Protein AF-A0A5F1YKW2-F1 (afdb_monomer_lite)

InterPro domains:
  IPR001611 Leucine-rich repeat [PS51450] (252-273)
  IPR003591 Leucine-rich repeat, typical subtype [SM00369] (62-84)
  IPR003591 Leucine-rich repeat, typical subtype [SM00369] (85-109)
  IPR003591 Leucine-rich repeat, typical subtype [SM00369] (181-204)
  IPR003591 Leucine-rich repeat, typical subtype [SM00369] (227-249)
  IPR003591 Leucine-rich repeat, typical subtype [SM00369] (250-272)
  IPR032675 Leucine-rich repeat domain superfamily [G3DSA:3.80.10.10] (23-151)
  IPR032675 Leucine-rich repeat domain superfamily [G3DSA:3.80.10.10] (158-268)
  IPR050216 Leucine-rich repeat domain-containing protein [PTHR48051] (128-270)
  IPR055414 Disease resistance R13L4/SHOC-2-like, LRR domain [PF23598] (45-143)
  IPR055414 Disease resistance R13L4/SHOC-2-like, LRR domain [PF23598] (168-261)

Organism: NCBI:txid2484974

Foldseek 3Di:
DDDDPPDDPPPVVVVVVVVVLVVLCPDEAQDPVVCLVPLCSAQHYEPAPVQDAADDLSNLSNQNHAEYAHEQYQYQEYDLSVLSNQNHAYDAAHNNANHAAYDLSCLSNQNHAYYHHEHQHQQRRLVSLLSNQQHAYYEYEYQHDEQVSQLSNLVSQQAHYQEYAYAADPYQAHDLSVLRNQNHAEYHYHHAHYAEHDLSPLSNQNHAYYHYANHQHAEYDLSVLSNQNHAEYHHAHHAHQAYRQSVLSNPNHNYHHHHNYNHPDHPYDRDDD

Structure (mmCIF, N/CA/C/O backbone):
data_AF-A0A5F1YKW2-F1
#
_entry.id   AF-A0A5F1YKW2-F1
#
loop_
_atom_site.group_PDB
_atom_site.id
_atom_site.type_symbol
_atom_site.label_atom_id
_atom_site.label_alt_id
_atom_site.label_comp_id
_atom_site.label_asym_id
_atom_site.label_entity_id
_atom_site.label_seq_id
_atom_site.pdbx_PDB_ins_code
_atom_site.Cartn_x
_atom_site.Cartn_y
_atom_site.Cartn_z
_atom_site.occupancy
_atom_site.B_iso_or_equiv
_atom_site.auth_seq_id
_atom_site.auth_comp_id
_atom_site.auth_asym_id
_atom_site.auth_atom_id
_atom_site.pdbx_PDB_model_num
ATOM 1 N N . MET A 1 1 ? -42.017 -35.215 48.878 1.00 35.41 1 MET A N 1
ATOM 2 C CA . MET A 1 1 ? -41.113 -35.297 47.708 1.00 35.41 1 MET A CA 1
ATOM 3 C C . MET A 1 1 ? -41.065 -33.939 47.025 1.00 35.41 1 MET A C 1
ATOM 5 O O . MET A 1 1 ? -42.065 -33.522 46.462 1.00 35.41 1 MET A O 1
ATOM 9 N N . LYS A 1 2 ? -39.943 -33.219 47.144 1.00 35.34 2 LYS A N 1
ATOM 10 C CA . LYS A 1 2 ? -39.666 -31.998 46.374 1.00 35.34 2 LYS A CA 1
ATOM 11 C C . LYS A 1 2 ? -39.145 -32.424 45.002 1.00 35.34 2 LYS A C 1
ATOM 13 O O . LYS A 1 2 ? -38.127 -33.104 44.948 1.00 35.34 2 LYS A O 1
ATOM 18 N N . VAL A 1 3 ? -39.806 -32.015 43.923 1.00 31.11 3 VAL A N 1
ATOM 19 C CA . VAL A 1 3 ? -39.231 -32.064 42.574 1.00 31.11 3 VAL A CA 1
ATOM 20 C C . VAL A 1 3 ? -39.048 -30.622 42.127 1.00 31.11 3 VAL A C 1
ATOM 22 O O . VAL A 1 3 ? -40.012 -29.892 41.916 1.00 31.11 3 VAL A O 1
ATOM 25 N N . ALA A 1 4 ? -37.789 -30.196 42.077 1.00 31.61 4 ALA A N 1
ATOM 26 C CA . ALA A 1 4 ? -37.386 -28.908 41.545 1.00 31.61 4 ALA A CA 1
ATOM 27 C C . ALA A 1 4 ? -37.496 -28.944 40.014 1.00 31.61 4 ALA A C 1
ATOM 29 O O . ALA A 1 4 ? -36.817 -29.732 39.360 1.00 31.61 4 ALA A O 1
ATOM 30 N N . CYS A 1 5 ? -38.336 -28.083 39.441 1.00 30.41 5 CYS A N 1
ATOM 31 C CA . CYS A 1 5 ? -38.312 -27.780 38.014 1.00 30.41 5 CYS A CA 1
ATOM 32 C C . CYS A 1 5 ? -37.246 -26.705 37.757 1.00 30.41 5 CYS A C 1
ATOM 34 O O . CYS A 1 5 ? -37.518 -25.511 37.842 1.00 30.41 5 CYS A O 1
ATOM 36 N N . SER A 1 6 ? -36.015 -27.124 37.459 1.00 37.88 6 SER A N 1
ATOM 37 C CA . SER A 1 6 ? -34.964 -26.261 36.909 1.00 37.88 6 SER A CA 1
ATOM 38 C C . SER A 1 6 ? -35.014 -26.309 35.377 1.00 37.88 6 SER A C 1
ATOM 40 O O . SER A 1 6 ? -34.245 -27.000 34.710 1.00 37.88 6 SER A O 1
ATOM 42 N N . PHE A 1 7 ? -35.964 -25.583 34.786 1.00 37.12 7 PHE A N 1
ATOM 43 C CA . PHE A 1 7 ? -36.095 -25.508 33.331 1.00 37.12 7 PHE A CA 1
ATOM 44 C C . PHE A 1 7 ? -35.124 -24.468 32.744 1.00 37.12 7 PHE A C 1
ATOM 46 O O . PHE A 1 7 ? -35.242 -23.276 32.993 1.00 37.12 7 PHE A O 1
ATOM 53 N N . ARG A 1 8 ? -34.128 -24.971 32.004 1.00 41.41 8 ARG A N 1
ATOM 54 C CA . ARG A 1 8 ? -33.262 -24.349 30.977 1.00 41.41 8 ARG A CA 1
ATOM 55 C C . ARG A 1 8 ? -33.455 -22.841 30.680 1.00 41.41 8 ARG A C 1
ATOM 57 O O . ARG A 1 8 ? -34.175 -22.489 29.755 1.00 41.41 8 ARG A O 1
ATOM 64 N N . TRP A 1 9 ? -32.659 -21.977 31.319 1.00 37.03 9 TRP A N 1
ATOM 65 C CA . TRP A 1 9 ? -32.435 -20.583 30.866 1.00 37.03 9 TRP A CA 1
ATOM 66 C C . TRP A 1 9 ? -31.070 -20.355 30.191 1.00 37.03 9 TRP A C 1
ATOM 68 O O . TRP A 1 9 ? -30.844 -19.310 29.595 1.00 37.03 9 TRP A O 1
ATOM 78 N N . LYS A 1 10 ? -30.144 -21.326 30.233 1.00 35.97 10 LYS A N 1
ATOM 79 C CA . LYS A 1 10 ? -28.784 -21.132 29.688 1.00 35.97 10 LYS A CA 1
ATOM 80 C C . LYS A 1 10 ? -28.710 -21.124 28.154 1.00 35.97 10 LYS A C 1
ATOM 82 O O . LYS A 1 10 ? -27.860 -20.441 27.604 1.00 35.97 10 LYS A O 1
ATOM 87 N N . TYR A 1 11 ? -29.593 -21.848 27.463 1.00 40.34 11 TYR A N 1
ATOM 88 C CA . TYR A 1 11 ? -29.508 -22.003 26.003 1.00 40.34 11 TYR A CA 1
ATOM 89 C C . TYR A 1 11 ? -30.255 -20.908 25.228 1.00 40.34 11 TYR A C 1
ATOM 91 O O . TYR A 1 11 ? -29.774 -20.463 24.194 1.00 40.34 11 TYR A O 1
ATOM 99 N N . THR A 1 12 ? -31.388 -20.417 25.735 1.00 41.41 12 THR A N 1
ATOM 100 C CA . THR A 1 12 ? -32.139 -19.317 25.106 1.00 41.41 12 THR A CA 1
ATOM 101 C C . THR A 1 12 ? -31.425 -17.979 25.261 1.00 41.41 12 THR A C 1
ATOM 103 O O . THR A 1 12 ? -31.405 -17.206 24.309 1.00 41.41 12 THR A O 1
ATOM 106 N N . LEU A 1 13 ? -30.768 -17.740 26.404 1.00 40.75 13 LEU A N 1
ATOM 107 C CA . LEU A 1 13 ? -29.963 -16.538 26.617 1.00 40.75 13 LEU A CA 1
ATOM 108 C C . LEU A 1 13 ? -28.753 -16.502 25.676 1.00 40.75 13 LEU A C 1
ATOM 110 O O . LEU A 1 13 ? -28.518 -15.468 25.078 1.00 40.75 13 LEU A O 1
ATOM 114 N N . SER A 1 14 ? -28.035 -17.616 25.478 1.00 49.66 14 SER A N 1
ATOM 115 C CA . SER A 1 14 ? -26.899 -17.670 24.540 1.00 49.66 14 SER A CA 1
ATOM 116 C C . SER A 1 14 ? -27.305 -17.512 23.076 1.00 49.66 14 SER A C 1
ATOM 118 O O . SER A 1 14 ? -26.566 -16.887 22.327 1.00 49.66 14 SER A O 1
ATOM 120 N N . ILE A 1 15 ? -28.460 -18.041 22.659 1.00 46.00 15 ILE A N 1
ATOM 121 C CA . ILE A 1 15 ? -28.941 -17.886 21.277 1.00 46.00 15 ILE A CA 1
ATOM 122 C C . ILE A 1 15 ? -29.411 -16.445 21.033 1.00 46.00 15 ILE A C 1
ATOM 124 O O . ILE A 1 15 ? -29.022 -15.847 20.035 1.00 46.00 15 ILE A O 1
ATOM 128 N N . LEU A 1 16 ? -30.175 -15.848 21.959 1.00 42.06 16 LEU A N 1
ATOM 129 C CA . LEU A 1 16 ? -30.527 -14.424 21.889 1.00 42.06 16 LEU A CA 1
ATOM 130 C C . LEU A 1 16 ? -29.284 -13.530 21.951 1.00 42.06 16 LEU A C 1
ATOM 132 O O . LEU A 1 16 ? -29.198 -12.586 21.179 1.00 42.06 16 LEU A O 1
ATOM 136 N N . LEU A 1 17 ? -28.308 -13.845 22.808 1.00 49.09 17 LEU A N 1
ATOM 137 C CA . LEU A 1 17 ? -27.046 -13.111 22.889 1.00 49.09 17 LEU A CA 1
ATOM 138 C C . LEU A 1 17 ? -26.281 -13.199 21.564 1.00 49.09 17 LEU A C 1
ATOM 140 O O . LEU A 1 17 ? -25.797 -12.175 21.112 1.00 49.09 17 LEU A O 1
ATOM 144 N N . PHE A 1 18 ? -26.247 -14.369 20.914 1.00 47.94 18 PHE A N 1
ATOM 145 C CA . PHE A 1 18 ? -25.589 -14.567 19.619 1.00 47.94 18 PHE A CA 1
ATOM 146 C C . PHE A 1 18 ? -26.234 -13.730 18.503 1.00 47.94 18 PHE A C 1
ATOM 148 O O . PHE A 1 18 ? -25.539 -12.966 17.841 1.00 47.94 18 PHE A O 1
ATOM 155 N N . TYR A 1 19 ? -27.563 -13.788 18.339 1.00 34.59 19 TYR A N 1
ATOM 156 C CA . TYR A 1 19 ? -28.268 -12.976 17.332 1.00 34.59 19 TYR A CA 1
ATOM 157 C C . TYR A 1 19 ? -28.190 -11.471 17.617 1.00 34.59 19 TYR A C 1
ATOM 159 O O . TYR A 1 19 ? -28.105 -10.670 16.690 1.00 34.59 19 TYR A O 1
ATOM 167 N N . VAL A 1 20 ? -28.193 -11.073 18.892 1.00 49.38 20 VAL A N 1
ATOM 168 C CA . VAL A 1 20 ? -28.030 -9.671 19.293 1.00 49.38 20 VAL A CA 1
ATOM 169 C C . VAL A 1 20 ? -26.601 -9.194 19.014 1.00 49.38 20 VAL A C 1
ATOM 171 O O . VAL A 1 20 ? -26.436 -8.131 18.422 1.00 49.38 20 VAL A O 1
ATOM 174 N N . THR A 1 21 ? -25.572 -9.988 19.338 1.00 49.25 21 THR A N 1
ATOM 175 C CA . THR A 1 21 ? -24.180 -9.668 18.974 1.00 49.25 21 THR A CA 1
ATOM 176 C C . THR A 1 21 ? -23.982 -9.585 17.461 1.00 49.25 21 THR A C 1
ATOM 178 O O . THR A 1 21 ? -23.229 -8.729 17.007 1.00 49.25 21 THR A O 1
ATOM 181 N N . ASP A 1 22 ? -24.696 -10.396 16.675 1.00 50.75 22 ASP A N 1
ATOM 182 C CA . ASP A 1 22 ? -24.631 -10.370 15.207 1.00 50.75 22 ASP A CA 1
ATOM 183 C C . ASP A 1 22 ? -25.333 -9.143 14.593 1.00 50.75 22 ASP A C 1
ATOM 185 O O . ASP A 1 22 ? -24.881 -8.586 13.596 1.00 50.75 22 ASP A O 1
ATOM 189 N N . LEU A 1 23 ? -26.416 -8.661 15.211 1.00 48.62 23 LEU A N 1
ATOM 190 C CA . LEU A 1 23 ? -27.076 -7.408 14.819 1.00 48.62 23 LEU A CA 1
ATOM 191 C C . LEU A 1 23 ? -26.192 -6.181 15.099 1.00 48.62 23 LEU A C 1
ATOM 193 O O . LEU A 1 23 ? -26.142 -5.261 14.281 1.00 48.62 23 LEU A O 1
ATOM 197 N N . PHE A 1 24 ? -25.464 -6.171 16.221 1.00 50.22 24 PHE A N 1
ATOM 198 C CA . PHE A 1 24 ? -24.519 -5.097 16.553 1.00 50.22 24 PHE A CA 1
ATOM 199 C C . PHE A 1 24 ? -23.215 -5.168 15.745 1.00 50.22 24 PHE A C 1
ATOM 201 O O . PHE A 1 24 ? -22.674 -4.119 15.399 1.00 50.22 24 PHE A O 1
ATOM 208 N N . SER A 1 25 ? -22.750 -6.365 15.357 1.00 55.19 25 SER A N 1
ATOM 209 C CA . SER A 1 25 ? -21.571 -6.529 14.485 1.00 55.19 25 SER A CA 1
ATOM 210 C C . SER A 1 25 ? -21.780 -5.928 13.085 1.00 55.19 25 SER A C 1
ATOM 212 O O . SER A 1 25 ? -20.817 -5.577 12.395 1.00 55.19 25 SER A O 1
ATOM 214 N N . GLN A 1 26 ? -23.040 -5.763 12.664 1.00 66.12 26 GLN A N 1
ATOM 215 C CA . GLN A 1 26 ? -23.407 -5.153 11.386 1.00 66.12 26 GLN A CA 1
ATOM 216 C C . GLN A 1 26 ? -23.672 -3.646 11.466 1.00 66.12 26 GLN A C 1
ATOM 218 O O . GLN A 1 26 ? -23.528 -2.962 10.449 1.00 66.12 26 GLN A O 1
ATOM 223 N N . ALA A 1 27 ? -24.038 -3.121 12.638 1.00 81.06 27 ALA A N 1
ATOM 224 C CA . ALA A 1 27 ? -24.394 -1.718 12.803 1.00 81.06 27 ALA A CA 1
ATOM 225 C C . ALA A 1 27 ? -23.181 -0.796 12.576 1.00 81.06 27 ALA A C 1
ATOM 227 O O . ALA A 1 27 ? -22.147 -0.921 13.232 1.00 81.06 27 ALA A O 1
ATOM 228 N N . VAL A 1 28 ? -23.326 0.160 11.655 1.00 91.88 28 VAL A N 1
ATOM 229 C CA . VAL A 1 28 ? -22.330 1.210 11.411 1.00 91.88 28 VAL A CA 1
ATOM 230 C C . VAL A 1 28 ? -22.744 2.464 12.171 1.00 91.88 28 VAL A C 1
ATOM 232 O O . VAL A 1 28 ? -23.819 3.021 11.943 1.00 91.88 28 VAL A O 1
ATOM 235 N N . TYR A 1 29 ? -21.892 2.912 13.088 1.00 95.88 29 TYR A N 1
ATOM 236 C CA . TYR A 1 29 ? -22.064 4.188 13.771 1.00 95.88 29 TYR A CA 1
ATOM 237 C C . TYR A 1 29 ? -21.493 5.292 12.895 1.00 95.88 29 TYR A C 1
ATOM 239 O O . TYR A 1 29 ? -20.327 5.227 12.533 1.00 95.88 29 TYR A O 1
ATOM 247 N N . SER A 1 30 ? -22.288 6.318 12.598 1.00 95.25 30 SER A N 1
ATOM 248 C CA . SER A 1 30 ? -21.838 7.480 11.823 1.00 95.25 30 SER A CA 1
ATOM 249 C C . SER A 1 30 ? -21.833 8.791 12.609 1.00 95.25 30 SER A C 1
ATOM 251 O O . SER A 1 30 ? -21.688 9.866 12.042 1.00 95.25 30 SER A O 1
ATOM 253 N N . ASP A 1 31 ? -22.031 8.720 13.924 1.00 95.31 31 ASP A N 1
ATOM 254 C CA . ASP A 1 31 ? -22.031 9.870 14.825 1.00 95.31 31 ASP A CA 1
ATOM 255 C C . ASP A 1 31 ? -21.168 9.536 16.044 1.00 95.31 31 ASP A C 1
ATOM 257 O O . ASP A 1 31 ? -21.443 8.581 16.782 1.00 95.31 31 ASP A O 1
ATOM 261 N N . LEU A 1 32 ? -20.118 10.331 16.252 1.00 95.19 32 LEU A N 1
ATOM 262 C CA . LEU A 1 32 ? -19.151 10.119 17.324 1.00 95.19 32 LEU A CA 1
ATOM 263 C C . LEU A 1 32 ? -19.783 10.259 18.717 1.00 95.19 32 LEU A C 1
ATOM 265 O O . LEU A 1 32 ? -19.476 9.472 19.609 1.00 95.19 32 LEU A O 1
ATOM 269 N N . ASN A 1 33 ? -20.709 11.201 18.919 1.00 94.88 33 ASN A N 1
ATOM 270 C CA . ASN A 1 33 ? -21.376 11.384 20.211 1.00 94.88 33 ASN A CA 1
ATOM 271 C C . ASN A 1 33 ? -22.270 10.188 20.551 1.00 94.88 33 ASN A C 1
ATOM 273 O O . ASN A 1 33 ? -22.348 9.773 21.709 1.00 94.88 33 ASN A O 1
ATOM 277 N N . ARG A 1 34 ? -22.942 9.608 19.552 1.00 94.38 34 ARG A N 1
ATOM 278 C CA . ARG A 1 34 ? -23.738 8.388 19.722 1.00 94.38 34 ARG A CA 1
ATOM 279 C C . ARG A 1 34 ? -22.854 7.174 19.999 1.00 94.38 34 ARG A C 1
ATOM 281 O O . ARG A 1 34 ? -23.201 6.383 20.875 1.00 94.38 34 ARG A O 1
ATOM 288 N N . ALA A 1 35 ? -21.730 7.051 19.294 1.00 95.62 35 ALA A N 1
ATOM 289 C CA . ALA A 1 35 ? -20.750 5.990 19.517 1.00 95.62 35 ALA A CA 1
ATOM 290 C C . ALA A 1 35 ? -20.181 6.048 20.945 1.00 95.62 35 ALA A C 1
ATOM 292 O O . ALA A 1 35 ? -20.163 5.046 21.653 1.00 95.62 35 ALA A O 1
ATOM 293 N N . LEU A 1 36 ? -19.820 7.242 21.424 1.00 95.31 36 LEU A N 1
ATOM 294 C CA . LEU A 1 36 ? -19.273 7.450 22.769 1.00 95.31 36 LEU A CA 1
ATOM 295 C C . LEU A 1 36 ? -20.270 7.177 23.906 1.00 95.31 36 LEU A C 1
ATOM 297 O O . LEU A 1 36 ? -19.842 6.891 25.025 1.00 95.31 36 LEU A O 1
ATOM 301 N N . LYS A 1 37 ? -21.582 7.243 23.644 1.00 96.25 37 LYS A N 1
ATOM 302 C CA . LYS A 1 37 ? -22.617 6.864 24.624 1.00 96.25 37 LYS A CA 1
ATOM 303 C C . LYS A 1 37 ? -22.702 5.352 24.836 1.00 96.25 37 LYS A C 1
ATOM 305 O O . LYS A 1 37 ? -23.025 4.935 25.942 1.00 96.25 37 LYS A O 1
ATOM 310 N N . ASN A 1 38 ? -22.409 4.554 23.808 1.00 94.19 38 ASN A N 1
ATOM 311 C CA . ASN A 1 38 ? -22.503 3.091 23.853 1.00 94.19 38 ASN A CA 1
ATOM 312 C C . ASN A 1 38 ? -21.240 2.444 23.256 1.00 94.19 38 ASN A C 1
ATOM 314 O O . ASN A 1 38 ? -21.328 1.729 22.263 1.00 94.19 38 ASN A O 1
ATOM 318 N N . PRO A 1 39 ? -20.047 2.703 23.819 1.00 95.38 39 PRO A N 1
ATOM 319 C CA . PRO A 1 39 ? -18.784 2.406 23.145 1.00 95.38 39 PRO A CA 1
ATOM 320 C C . PRO A 1 39 ? -18.520 0.903 22.971 1.00 95.38 39 PRO A C 1
ATOM 322 O O . PRO A 1 39 ? -17.815 0.511 22.048 1.00 95.38 39 PRO A O 1
ATOM 325 N N . LEU A 1 40 ? -19.098 0.052 23.823 1.00 94.00 40 LEU A N 1
ATOM 326 C CA . LEU A 1 40 ? -18.958 -1.405 23.717 1.00 94.00 40 LEU A CA 1
ATOM 327 C C . LEU A 1 40 ? -19.796 -2.010 22.580 1.00 94.00 40 LEU A C 1
ATOM 329 O O . LEU A 1 40 ? -19.498 -3.119 22.148 1.00 94.00 40 LEU A O 1
ATOM 333 N N . ASP A 1 41 ? -20.787 -1.281 22.066 1.00 93.06 41 ASP A N 1
ATOM 334 C CA . ASP A 1 41 ? -21.638 -1.738 20.961 1.00 93.06 41 ASP A CA 1
ATOM 335 C C . ASP A 1 41 ? -21.059 -1.345 19.588 1.00 93.06 41 ASP A C 1
ATOM 337 O O . ASP A 1 41 ? -21.608 -1.701 18.546 1.00 93.06 41 ASP A O 1
ATOM 341 N N . VAL A 1 42 ? -19.956 -0.588 19.565 1.00 95.62 42 VAL A N 1
ATOM 342 C CA . VAL A 1 42 ? -19.373 -0.037 18.337 1.00 95.62 42 VAL A CA 1
ATOM 343 C C . VAL A 1 42 ? -18.350 -1.010 17.755 1.00 95.62 42 VAL A C 1
ATOM 345 O O . VAL A 1 42 ? -17.212 -1.073 18.216 1.00 95.62 42 VAL A O 1
ATOM 348 N N . PHE A 1 43 ? -18.743 -1.724 16.699 1.00 95.88 43 PHE A N 1
ATOM 349 C CA . PHE A 1 43 ? -17.843 -2.563 15.893 1.00 95.88 43 PHE A CA 1
ATOM 350 C C . PHE A 1 43 ? -17.333 -1.836 14.645 1.00 95.88 43 PHE A C 1
ATOM 352 O O . PHE A 1 43 ? -16.205 -2.056 14.202 1.00 95.88 43 PHE A O 1
ATOM 359 N N . ARG A 1 44 ? -18.153 -0.946 14.075 1.00 97.19 44 ARG A N 1
ATOM 360 C CA . ARG A 1 44 ? -17.824 -0.161 12.880 1.00 97.19 44 ARG A CA 1
ATOM 361 C C . ARG A 1 44 ? -18.191 1.297 13.096 1.00 97.19 44 ARG A C 1
ATOM 363 O O . ARG A 1 44 ? -19.326 1.602 13.465 1.00 97.19 44 ARG A O 1
ATOM 370 N N . LEU A 1 45 ? -17.235 2.181 12.844 1.00 97.56 45 LEU A N 1
ATOM 371 C CA . LEU A 1 45 ? -17.381 3.619 13.028 1.00 97.56 45 LEU A CA 1
ATOM 372 C C . LEU A 1 45 ? -16.999 4.341 11.735 1.00 97.56 45 LEU A C 1
ATOM 374 O O . LEU A 1 45 ? -15.832 4.352 11.355 1.00 97.56 45 LEU A O 1
ATOM 378 N N . ASP A 1 46 ? -17.980 4.938 11.068 1.00 98.00 46 ASP A N 1
ATOM 379 C CA . ASP A 1 46 ? -17.785 5.733 9.859 1.00 98.00 46 ASP A CA 1
ATOM 380 C C . ASP A 1 46 ? -17.967 7.220 10.154 1.00 98.00 46 ASP A C 1
ATOM 382 O O . ASP A 1 46 ? -19.074 7.740 10.259 1.00 98.00 46 ASP A O 1
ATOM 386 N N . LEU A 1 47 ? -16.847 7.910 10.294 1.00 97.75 47 LEU A N 1
ATOM 387 C CA . LEU A 1 47 ? -16.786 9.343 10.522 1.00 97.75 47 LEU A CA 1
ATOM 388 C C . LEU A 1 47 ? -16.244 10.082 9.295 1.00 97.75 47 LEU A C 1
ATOM 390 O O . LEU A 1 47 ? -15.682 11.171 9.433 1.00 97.75 47 LEU A O 1
ATOM 394 N N . SER A 1 48 ? -16.375 9.499 8.101 1.00 97.56 48 SER A N 1
ATOM 395 C CA . SER A 1 48 ? -15.895 10.119 6.869 1.00 97.56 48 SER A CA 1
ATOM 396 C C . SER A 1 48 ? -16.602 11.448 6.575 1.00 97.56 48 SER A C 1
ATOM 398 O O . SER A 1 48 ? -17.791 11.627 6.843 1.00 97.56 48 SER A O 1
ATOM 400 N N . SER A 1 49 ? -15.852 12.414 6.039 1.00 96.94 49 SER A N 1
ATOM 401 C CA . SER A 1 49 ? -16.377 13.712 5.585 1.00 96.94 49 SER A CA 1
ATOM 402 C C . SER A 1 49 ? -17.088 14.557 6.657 1.00 96.94 49 SER A C 1
ATOM 404 O O . SER A 1 49 ? -17.975 15.347 6.339 1.00 96.94 49 SER A O 1
ATOM 406 N N . GLN A 1 50 ? -16.677 14.458 7.926 1.00 97.00 50 GLN A N 1
ATOM 407 C CA . GLN A 1 50 ? -17.296 15.196 9.043 1.00 97.00 50 GLN A CA 1
ATOM 408 C C . GLN A 1 50 ? -16.516 16.444 9.485 1.00 97.00 50 GLN A C 1
ATOM 410 O O . GLN A 1 50 ? -16.918 17.148 10.410 1.00 97.00 50 GLN A O 1
ATOM 415 N N . GLY A 1 51 ? -15.389 16.746 8.834 1.00 95.38 51 GLY A N 1
ATOM 416 C CA . GLY A 1 51 ? -14.543 17.888 9.183 1.00 95.38 51 GLY A CA 1
ATOM 417 C C . GLY A 1 51 ? -13.833 17.744 10.534 1.00 95.38 51 GLY A C 1
ATOM 418 O O . GLY A 1 51 ? -13.447 18.756 11.123 1.00 95.38 51 GLY A O 1
ATOM 419 N N . ILE A 1 52 ? -13.650 16.512 11.015 1.00 95.62 52 ILE A N 1
ATOM 420 C CA . ILE A 1 52 ? -13.013 16.203 12.298 1.00 95.62 52 ILE A CA 1
ATOM 421 C C . ILE A 1 52 ? -11.548 16.634 12.258 1.00 95.62 52 ILE A C 1
ATOM 423 O O . ILE A 1 52 ? -10.783 16.191 11.406 1.00 95.62 52 ILE A O 1
ATOM 427 N N . ALA A 1 53 ? -11.156 17.497 13.194 1.00 95.06 53 ALA A N 1
ATOM 428 C CA . ALA A 1 53 ? -9.769 17.939 13.343 1.00 95.06 53 ALA A CA 1
ATOM 429 C C . ALA A 1 53 ? -8.974 17.077 14.334 1.00 95.06 53 ALA A C 1
ATOM 431 O O . ALA A 1 53 ? -7.760 16.937 14.204 1.00 95.06 53 ALA A O 1
ATOM 432 N N . VAL A 1 54 ? -9.657 16.504 15.329 1.00 95.44 54 VAL A N 1
ATOM 433 C CA . VAL A 1 54 ? -9.064 15.680 16.386 1.00 95.44 54 VAL A CA 1
ATOM 434 C C . VAL A 1 54 ? -10.045 14.572 16.745 1.00 95.44 54 VAL A C 1
ATOM 436 O O . VAL A 1 54 ? -11.218 14.846 17.000 1.00 95.44 54 VAL A O 1
ATOM 439 N N . LEU A 1 55 ? -9.563 13.331 16.790 1.00 96.56 55 LEU A N 1
ATOM 440 C CA . LEU A 1 55 ? -10.301 12.226 17.390 1.00 96.56 55 LEU A CA 1
ATOM 441 C C . LEU A 1 55 ? -10.062 12.250 18.913 1.00 96.56 55 LEU A C 1
ATOM 443 O O . LEU A 1 55 ? -8.907 12.338 19.336 1.00 96.56 55 LEU A O 1
ATOM 447 N N . PRO A 1 56 ? -11.111 12.226 19.750 1.00 97.06 56 PRO A N 1
ATOM 448 C CA . PRO A 1 56 ? -10.963 12.379 21.191 1.00 97.06 56 PRO A CA 1
ATOM 449 C C . PRO A 1 56 ? -10.361 11.122 21.833 1.00 97.06 56 PRO A C 1
ATOM 451 O O . PRO A 1 56 ? -10.551 10.009 21.338 1.00 97.06 56 PRO A O 1
ATOM 454 N N . LYS A 1 57 ? -9.680 11.289 22.974 1.00 97.81 57 LYS A N 1
ATOM 455 C CA . LYS A 1 57 ? -9.047 10.185 23.724 1.00 97.81 57 LYS A CA 1
ATOM 456 C C . LYS A 1 57 ? -10.043 9.092 24.125 1.00 97.81 57 LYS A C 1
ATOM 458 O O . LYS A 1 57 ? -9.689 7.924 24.204 1.00 97.81 57 LYS A O 1
ATOM 463 N N . GLU A 1 58 ? -11.312 9.459 24.315 1.00 97.94 58 GLU A N 1
ATOM 464 C CA . GLU A 1 58 ? -12.401 8.560 24.693 1.00 97.94 58 GLU A CA 1
ATOM 465 C C . GLU A 1 58 ? -12.670 7.456 23.655 1.00 97.94 58 GLU A C 1
ATOM 467 O O . GLU A 1 58 ? -13.389 6.506 23.972 1.00 97.94 58 GLU A O 1
ATOM 472 N N . VAL A 1 59 ? -12.070 7.531 22.457 1.00 96.69 59 VAL A N 1
ATOM 473 C CA . VAL A 1 59 ? -12.058 6.426 21.487 1.00 96.69 59 VAL A CA 1
ATOM 474 C C . VAL A 1 59 ? -11.533 5.120 22.099 1.00 96.69 59 VAL A C 1
ATOM 476 O O . VAL A 1 59 ? -12.049 4.062 21.754 1.00 96.69 59 VAL A O 1
ATOM 479 N N . GLU A 1 60 ? -10.628 5.169 23.090 1.00 97.25 60 GLU A N 1
ATOM 480 C CA . GLU A 1 60 ? -10.128 3.977 23.812 1.00 97.25 60 GLU A CA 1
ATOM 481 C C . GLU A 1 60 ? -11.232 3.115 24.443 1.00 97.25 60 GLU A C 1
ATOM 483 O O . GLU A 1 60 ? -11.040 1.936 24.756 1.00 97.25 60 GLU A O 1
ATOM 488 N N . ARG A 1 61 ? -12.413 3.701 24.672 1.00 97.75 61 ARG A N 1
ATOM 489 C CA . ARG A 1 61 ? -13.552 2.995 25.263 1.00 97.75 61 ARG A CA 1
ATOM 490 C C . ARG A 1 61 ? -14.188 2.018 24.275 1.00 97.75 61 ARG A C 1
ATOM 492 O O . ARG A 1 61 ? -14.865 1.091 24.716 1.00 97.75 61 ARG A O 1
ATOM 499 N N . MET A 1 62 ? -13.973 2.197 22.969 1.00 96.94 62 MET A N 1
ATOM 500 C CA . MET A 1 62 ? -14.563 1.391 21.895 1.00 96.94 62 MET A CA 1
ATOM 501 C C . MET A 1 62 ? -13.797 0.078 21.684 1.00 96.94 62 MET A C 1
ATOM 503 O O . MET A 1 62 ? -13.259 -0.197 20.618 1.00 96.94 62 MET A O 1
ATOM 507 N N . ARG A 1 63 ? -13.720 -0.755 22.727 1.00 94.81 63 ARG A N 1
ATOM 508 C CA . ARG A 1 63 ? -12.859 -1.955 22.759 1.00 94.81 63 ARG A CA 1
ATOM 509 C C . ARG A 1 63 ? -13.217 -3.030 21.729 1.00 94.81 63 ARG A C 1
ATOM 511 O O . ARG A 1 63 ? -12.377 -3.875 21.437 1.00 94.81 63 ARG A O 1
ATOM 518 N N . ASN A 1 64 ? -14.434 -3.000 21.191 1.00 95.62 64 ASN A N 1
ATOM 519 C CA . ASN A 1 64 ? -14.909 -3.928 20.164 1.00 95.62 64 ASN A CA 1
ATOM 520 C C . ASN A 1 64 ? -14.767 -3.368 18.740 1.00 95.62 64 ASN A C 1
ATOM 522 O O . ASN A 1 64 ? -15.187 -4.026 17.793 1.00 95.62 64 ASN A O 1
ATOM 526 N N . LEU A 1 65 ? -14.183 -2.175 18.575 1.00 97.12 65 LEU A N 1
ATOM 527 C CA . LEU A 1 65 ? -14.062 -1.536 17.271 1.00 97.12 65 LEU A CA 1
ATOM 528 C C . LEU A 1 65 ? -13.141 -2.346 16.355 1.00 97.12 65 LEU A C 1
ATOM 530 O O . LEU A 1 65 ? -11.966 -2.539 16.658 1.00 97.12 65 LEU A O 1
ATOM 534 N N . GLU A 1 66 ? -13.683 -2.780 15.221 1.00 96.88 66 GLU A N 1
ATOM 535 C CA . GLU A 1 66 ? -12.973 -3.538 14.190 1.00 96.88 66 GLU A CA 1
ATOM 536 C C . GLU A 1 66 ? -12.619 -2.677 12.982 1.00 96.88 66 GLU A C 1
ATOM 538 O O . GLU A 1 66 ? -11.585 -2.893 12.351 1.00 96.88 66 GLU A O 1
ATOM 543 N N . LYS A 1 67 ? -13.474 -1.709 12.641 1.00 97.75 67 LYS A N 1
ATOM 544 C CA . LYS A 1 67 ? -13.290 -0.863 11.460 1.00 97.75 67 LYS A CA 1
ATOM 545 C C . LYS A 1 67 ? -13.568 0.589 11.788 1.00 97.75 67 LYS A C 1
ATOM 547 O O . LYS A 1 67 ? -14.635 0.906 12.319 1.00 97.75 67 LYS A O 1
ATOM 552 N N . ILE A 1 68 ? -12.645 1.465 11.413 1.00 98.00 68 ILE A N 1
ATOM 553 C CA . ILE A 1 68 ? -12.836 2.907 11.518 1.00 98.00 68 ILE A CA 1
ATOM 554 C C . ILE A 1 68 ? -12.538 3.592 10.183 1.00 98.00 68 ILE A C 1
ATOM 556 O O . ILE A 1 68 ? -11.459 3.437 9.607 1.00 98.00 68 ILE A O 1
ATOM 560 N N . ASN A 1 69 ? -13.512 4.361 9.700 1.00 98.12 69 ASN A N 1
ATOM 561 C CA . ASN A 1 69 ? -13.368 5.225 8.539 1.00 98.12 69 ASN A CA 1
ATOM 562 C C . ASN A 1 69 ? -13.302 6.686 8.998 1.00 98.12 69 ASN A C 1
ATOM 564 O O . ASN A 1 69 ? -14.256 7.213 9.565 1.00 98.12 69 ASN A O 1
ATOM 568 N N . LEU A 1 70 ? -12.162 7.333 8.774 1.00 97.44 70 LEU A N 1
ATOM 569 C CA . LEU A 1 70 ? -11.900 8.743 9.070 1.00 97.44 70 LEU A CA 1
ATOM 570 C C . LEU A 1 70 ? -11.542 9.520 7.797 1.00 97.44 70 LEU A C 1
ATOM 572 O O . LEU A 1 70 ? -10.937 10.593 7.882 1.00 97.44 70 LEU A O 1
ATOM 576 N N . GLU A 1 71 ? -11.901 9.002 6.623 1.00 96.00 71 GLU A N 1
ATOM 577 C CA . GLU A 1 71 ? -11.572 9.620 5.342 1.00 96.00 71 GLU A CA 1
ATOM 578 C C . GLU A 1 71 ? -12.132 11.043 5.205 1.00 96.00 71 GLU A C 1
ATOM 580 O O . GLU A 1 71 ? -13.173 11.391 5.764 1.00 96.00 71 GLU A O 1
ATOM 585 N N . ASN A 1 72 ? -11.454 11.874 4.414 1.00 94.69 72 ASN A N 1
ATOM 586 C CA . ASN A 1 72 ? -11.903 13.217 4.041 1.00 94.69 72 ASN A CA 1
ATOM 587 C C . ASN A 1 72 ? -12.210 14.124 5.250 1.00 94.69 72 ASN A C 1
ATOM 589 O O . ASN A 1 72 ? -13.191 14.871 5.261 1.00 94.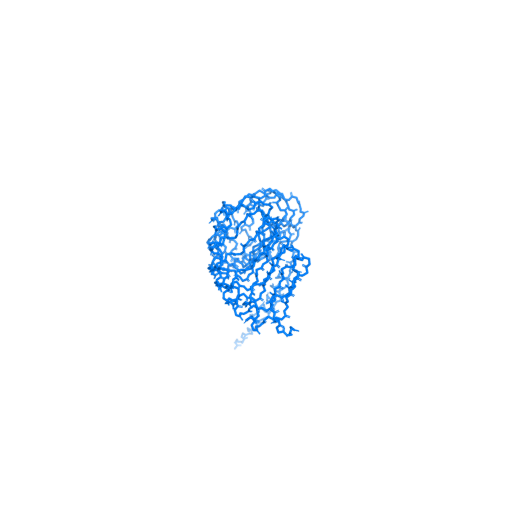69 72 ASN A O 1
ATOM 593 N N . ASN A 1 73 ? -11.368 14.055 6.282 1.00 95.75 73 ASN A N 1
ATOM 594 C CA . ASN A 1 73 ? -11.433 14.903 7.471 1.00 95.75 73 ASN A CA 1
ATOM 595 C C . ASN A 1 73 ? -10.268 15.913 7.506 1.00 95.75 73 ASN A C 1
ATOM 597 O O . ASN A 1 73 ? -9.633 16.210 6.495 1.00 95.75 73 ASN A O 1
ATOM 601 N N . LYS A 1 74 ? -10.031 16.528 8.669 1.00 94.81 74 LYS A N 1
ATOM 602 C CA . LYS A 1 74 ? -9.005 17.557 8.896 1.00 94.81 74 LYS A CA 1
ATOM 603 C C . LYS A 1 74 ? -7.980 17.114 9.946 1.00 94.81 74 LYS A C 1
ATOM 605 O O . LYS A 1 74 ? -7.403 17.968 10.621 1.00 94.81 74 LYS A O 1
ATOM 610 N N . LEU A 1 75 ? -7.792 15.804 10.120 1.00 94.31 75 LEU A N 1
ATOM 611 C CA . LEU A 1 75 ? -6.908 15.251 11.143 1.00 94.31 75 LEU A CA 1
ATOM 612 C C . LEU A 1 75 ? -5.456 15.657 10.882 1.00 94.31 75 LEU A C 1
ATOM 614 O O . LEU A 1 75 ? -4.973 15.589 9.754 1.00 94.31 75 LEU A O 1
ATOM 618 N N . LEU A 1 76 ? -4.764 16.047 11.952 1.00 92.06 76 LEU A N 1
ATOM 619 C CA . LEU A 1 76 ? -3.311 16.259 11.953 1.00 92.06 76 LEU A CA 1
ATOM 620 C C . LEU A 1 76 ? -2.553 15.001 12.398 1.00 92.06 76 LEU A C 1
ATOM 622 O O . LEU A 1 76 ? -1.450 14.733 11.926 1.00 92.06 76 LEU A O 1
ATOM 626 N N . THR A 1 77 ? -3.152 14.249 13.322 1.00 93.12 77 THR A N 1
ATOM 627 C CA . THR A 1 77 ? -2.648 12.997 13.892 1.00 93.12 77 THR A CA 1
ATOM 628 C C . THR A 1 77 ? -3.814 12.224 14.531 1.00 93.12 77 THR A C 1
ATOM 630 O O . THR A 1 77 ? -4.950 12.711 14.552 1.00 93.12 77 THR A O 1
ATOM 633 N N . LEU A 1 78 ? -3.539 11.034 15.067 1.00 96.75 78 LEU A N 1
ATOM 634 C CA . LEU A 1 78 ? -4.454 10.277 15.924 1.00 96.75 78 LEU A CA 1
ATOM 635 C C . LEU A 1 78 ? -4.065 10.426 17.405 1.00 96.75 78 LEU A C 1
ATOM 637 O O . LEU A 1 78 ? -2.887 10.612 17.712 1.00 96.75 78 LEU A O 1
ATOM 641 N N . PRO A 1 79 ? -5.022 10.322 18.343 1.00 97.38 79 PRO A N 1
ATOM 642 C CA . PRO A 1 79 ? -4.705 10.242 19.765 1.00 97.38 79 PRO A CA 1
ATOM 643 C C . PRO A 1 79 ? -3.900 8.967 20.051 1.00 97.38 79 PRO A C 1
ATOM 645 O O . PRO A 1 79 ? -4.167 7.923 19.453 1.00 97.38 79 PRO A O 1
ATOM 648 N N . LYS A 1 80 ? -2.953 9.018 20.996 1.00 97.75 80 LYS A N 1
ATOM 649 C CA . LYS A 1 80 ? -2.160 7.842 21.418 1.00 97.75 80 LYS A CA 1
ATOM 650 C C . LYS A 1 80 ? -3.035 6.670 21.873 1.00 97.75 80 LYS A C 1
ATOM 652 O O . LYS A 1 80 ? -2.679 5.507 21.719 1.00 97.75 80 LYS A O 1
ATOM 657 N N . GLU A 1 81 ? -4.220 6.993 22.377 1.00 98.12 81 GLU A N 1
ATOM 658 C CA . GLU A 1 81 ? -5.265 6.072 22.796 1.00 98.12 81 GLU A CA 1
ATOM 659 C C . GLU A 1 81 ? -5.729 5.126 21.678 1.00 98.12 81 GLU A C 1
ATOM 661 O O . GLU A 1 81 ? -6.271 4.062 21.981 1.00 98.12 81 GLU A O 1
ATOM 666 N N . ILE A 1 82 ? -5.459 5.440 20.402 1.00 97.81 82 ILE A N 1
ATOM 667 C CA . ILE A 1 82 ? -5.719 4.525 19.285 1.00 97.81 82 ILE A CA 1
ATOM 668 C C . ILE A 1 82 ? -5.033 3.167 19.487 1.00 97.81 82 ILE A C 1
ATOM 670 O O . ILE A 1 82 ? -5.635 2.144 19.176 1.00 97.81 82 ILE A O 1
ATOM 674 N N . GLY A 1 83 ? -3.838 3.127 20.093 1.00 96.38 83 GLY A N 1
ATOM 675 C CA . GLY A 1 83 ? -3.098 1.884 20.340 1.00 96.38 83 GLY A CA 1
ATOM 676 C C . GLY A 1 83 ? -3.825 0.893 21.255 1.00 96.38 83 GLY A C 1
ATOM 677 O O . GLY A 1 83 ? -3.523 -0.298 21.257 1.00 96.38 83 GLY A O 1
ATOM 678 N N . SER A 1 84 ? -4.845 1.343 21.994 1.00 96.88 84 SER A N 1
ATOM 679 C CA . SER A 1 84 ? -5.667 0.480 22.851 1.00 96.88 84 SER A CA 1
ATOM 680 C C . SER A 1 84 ? -6.690 -0.376 22.089 1.00 96.88 84 SER A C 1
ATOM 682 O O . SER A 1 84 ? -7.238 -1.323 22.661 1.00 96.88 84 SER A O 1
ATOM 684 N N . LEU A 1 85 ? -6.948 -0.086 20.808 1.00 97.19 85 LEU A N 1
ATOM 685 C CA . LEU A 1 85 ? -7.997 -0.728 20.010 1.00 97.19 85 LEU A CA 1
ATOM 686 C C . LEU A 1 85 ? -7.541 -2.077 19.446 1.00 97.19 85 LEU A C 1
ATOM 688 O O . LEU A 1 85 ? -7.356 -2.257 18.248 1.00 97.19 85 LEU A O 1
ATOM 692 N N . GLN A 1 86 ? -7.373 -3.057 20.330 1.00 95.38 86 GLN A N 1
ATOM 693 C CA . GLN A 1 86 ? -6.780 -4.354 19.992 1.00 95.38 86 GLN A CA 1
ATOM 694 C C . GLN A 1 86 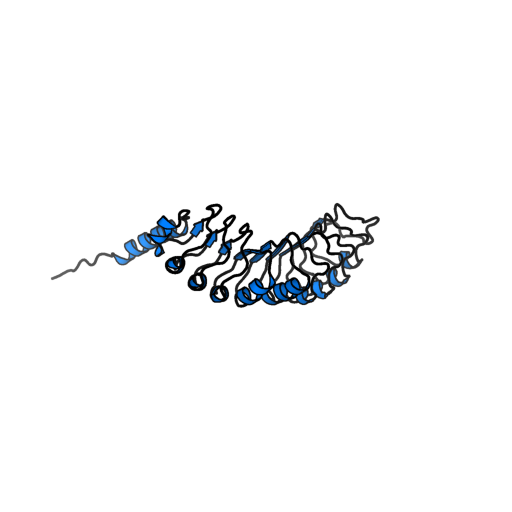? -7.602 -5.189 18.996 1.00 95.38 86 GLN A C 1
ATOM 696 O O . GLN A 1 86 ? -7.053 -6.120 18.422 1.00 95.38 86 GLN A O 1
ATOM 701 N N . ASN A 1 87 ? -8.879 -4.870 18.767 1.00 95.81 87 ASN A N 1
ATOM 702 C CA . ASN A 1 87 ? -9.716 -5.536 17.763 1.00 95.81 87 ASN A CA 1
ATOM 703 C C . ASN A 1 87 ? -9.719 -4.832 16.398 1.00 95.81 87 ASN A C 1
ATOM 705 O O . ASN A 1 87 ? -10.329 -5.353 15.465 1.00 95.81 87 ASN A O 1
ATOM 709 N N . LEU A 1 88 ? -9.046 -3.683 16.265 1.00 97.31 88 LEU A N 1
ATOM 710 C CA . LEU A 1 88 ? -9.058 -2.897 15.038 1.00 97.31 88 LEU A CA 1
ATOM 711 C C . LEU A 1 88 ? -8.331 -3.648 13.919 1.00 97.31 88 LEU A C 1
ATOM 713 O O . LEU A 1 88 ? -7.163 -3.997 14.056 1.00 97.31 88 LEU A O 1
ATOM 717 N N . ARG A 1 89 ? -9.042 -3.876 12.815 1.00 95.50 89 ARG A N 1
ATOM 718 C CA . ARG A 1 89 ? -8.575 -4.578 11.612 1.00 95.50 89 ARG A CA 1
ATOM 719 C C . ARG A 1 89 ? -8.389 -3.644 10.430 1.00 95.50 89 ARG A C 1
ATOM 721 O O . ARG A 1 89 ? -7.548 -3.917 9.581 1.00 95.50 89 ARG A O 1
ATOM 728 N N . GLU A 1 90 ? -9.159 -2.563 10.384 1.00 96.50 90 GLU A N 1
ATOM 729 C CA . GLU A 1 90 ? -9.193 -1.643 9.254 1.00 96.50 90 GLU A CA 1
ATOM 730 C C . GLU A 1 90 ? -9.226 -0.190 9.738 1.00 96.50 90 GLU A C 1
ATOM 732 O O . GLU A 1 90 ? -10.118 0.203 10.499 1.00 96.50 90 GLU A O 1
ATOM 737 N N . LEU A 1 91 ? -8.258 0.603 9.276 1.00 97.00 91 LEU A N 1
ATOM 738 C CA . LEU A 1 91 ? -8.128 2.030 9.568 1.00 97.00 91 LEU A CA 1
ATOM 739 C C . LEU A 1 91 ? -7.991 2.811 8.258 1.00 97.00 91 LEU A C 1
ATOM 741 O O . LEU A 1 91 ? -6.991 2.675 7.551 1.00 97.00 91 LEU A O 1
ATOM 745 N N . ARG A 1 92 ? -8.987 3.652 7.954 1.00 95.94 92 ARG A N 1
ATOM 746 C CA . ARG A 1 92 ? -8.972 4.531 6.776 1.00 95.94 92 ARG A CA 1
ATOM 747 C C . ARG A 1 92 ? -8.812 5.993 7.161 1.00 95.94 92 ARG A C 1
ATOM 749 O O . ARG A 1 92 ? -9.585 6.512 7.961 1.00 95.94 92 ARG A O 1
ATOM 756 N N . LEU A 1 93 ? -7.822 6.654 6.576 1.00 93.56 93 LEU A N 1
ATOM 757 C CA . LEU A 1 93 ? -7.417 8.034 6.856 1.00 93.56 93 LEU A CA 1
ATOM 758 C C . LEU A 1 93 ? -7.185 8.853 5.581 1.00 93.56 93 LEU A C 1
ATOM 760 O O . LEU A 1 93 ? -6.687 9.978 5.662 1.00 93.56 93 LEU A O 1
ATOM 764 N N . GLU A 1 94 ? -7.523 8.326 4.406 1.00 89.31 94 GLU A N 1
ATOM 765 C CA . GLU A 1 94 ? -7.300 9.042 3.150 1.00 89.31 94 GLU A CA 1
ATOM 766 C C . GLU A 1 94 ? -8.031 10.384 3.105 1.00 89.31 94 GLU A C 1
ATOM 768 O O . GLU A 1 94 ? -9.063 10.585 3.738 1.00 89.31 94 GLU A O 1
ATOM 773 N N . GLY A 1 95 ? -7.480 11.352 2.376 1.00 87.31 95 GLY A N 1
ATOM 774 C CA . GLY A 1 95 ? -8.103 12.675 2.261 1.00 87.31 95 GLY A CA 1
ATOM 775 C C . GLY A 1 95 ? -7.989 13.551 3.517 1.00 87.31 95 GLY A C 1
ATOM 776 O O . GLY A 1 95 ? -8.539 14.650 3.534 1.00 87.31 95 GLY A O 1
ATOM 777 N N . ASN A 1 96 ? -7.238 13.134 4.545 1.00 90.88 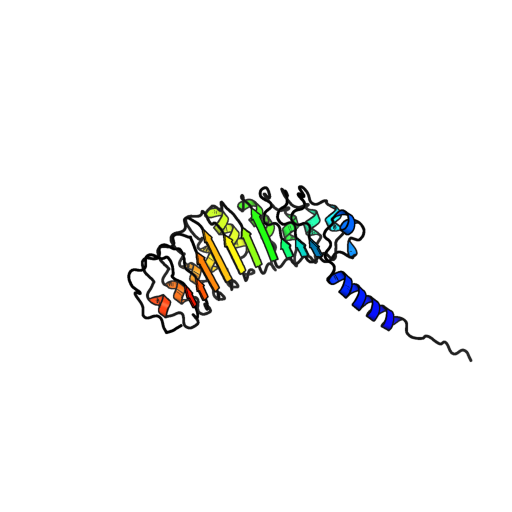96 ASN A N 1
ATOM 778 C CA . ASN A 1 96 ? -6.783 14.029 5.613 1.00 90.88 96 ASN A CA 1
ATOM 779 C C . ASN A 1 96 ? -5.524 14.785 5.162 1.00 90.88 96 ASN A C 1
ATOM 781 O O . ASN A 1 96 ? -4.411 14.454 5.549 1.00 90.88 96 ASN A O 1
ATOM 785 N N . LEU A 1 97 ? -5.701 15.827 4.345 1.00 84.44 97 LEU A N 1
ATOM 786 C CA . LEU A 1 97 ? -4.606 16.541 3.657 1.00 84.44 97 LEU A CA 1
ATOM 787 C C . LEU A 1 97 ? -3.537 17.170 4.574 1.00 84.44 97 LEU A C 1
ATOM 789 O O . LEU A 1 97 ? -2.518 17.640 4.087 1.00 84.44 97 LEU A O 1
ATOM 793 N N . ARG A 1 98 ? -3.780 17.247 5.886 1.00 84.31 98 ARG A N 1
ATOM 794 C CA . ARG A 1 98 ? -2.836 17.793 6.875 1.00 84.31 98 ARG A CA 1
ATOM 795 C C . ARG A 1 98 ? -2.312 16.737 7.851 1.00 84.31 98 ARG A C 1
ATOM 797 O O . ARG A 1 98 ? -1.666 17.104 8.831 1.00 84.31 98 ARG A O 1
ATOM 804 N N . PHE A 1 99 ? -2.624 15.463 7.623 1.00 88.69 99 PHE A N 1
ATOM 805 C CA . PHE A 1 99 ? -2.155 14.372 8.462 1.00 88.69 99 PHE A CA 1
ATOM 806 C C . PHE A 1 99 ? -0.649 14.220 8.276 1.00 88.69 99 PHE A C 1
ATOM 808 O O . PHE A 1 99 ? -0.185 14.008 7.158 1.00 88.69 99 PHE A O 1
ATOM 815 N N . LYS A 1 100 ? 0.110 14.381 9.362 1.00 82.06 100 LYS A N 1
ATOM 816 C CA . LYS A 1 100 ? 1.579 14.353 9.305 1.00 82.06 100 LYS A CA 1
ATOM 817 C C . LYS A 1 100 ? 2.154 13.017 9.736 1.00 82.06 100 LYS A C 1
ATOM 819 O O . LYS A 1 100 ? 3.079 12.506 9.125 1.00 82.06 100 LYS A O 1
ATOM 824 N N . THR A 1 101 ? 1.647 12.484 10.841 1.00 86.25 101 THR A N 1
ATOM 825 C CA . THR A 1 101 ? 2.290 11.368 11.529 1.00 86.25 101 THR A CA 1
ATOM 826 C C . THR A 1 101 ? 1.299 10.654 12.445 1.00 86.25 101 THR A C 1
ATOM 828 O O . THR A 1 101 ? 0.293 11.237 12.875 1.00 86.25 101 THR A O 1
ATOM 831 N N . PHE A 1 102 ? 1.583 9.395 12.760 1.00 90.81 102 PHE A N 1
ATOM 832 C CA . PHE A 1 102 ? 0.864 8.632 13.771 1.00 90.81 102 PHE A CA 1
ATOM 833 C C . PHE A 1 102 ? 1.426 8.912 15.180 1.00 90.81 102 PHE A C 1
ATOM 835 O O . PHE A 1 102 ? 2.522 9.438 15.353 1.00 90.81 102 PHE A O 1
ATOM 842 N N . PRO A 1 103 ? 0.692 8.573 16.245 1.00 93.69 103 PRO A N 1
ATOM 843 C CA . PRO A 1 103 ? 1.315 8.345 17.543 1.00 93.69 103 PRO A CA 1
ATOM 844 C C . PRO A 1 103 ? 2.156 7.056 17.499 1.00 93.69 103 PRO A C 1
ATOM 846 O O . PRO A 1 103 ? 1.806 6.115 16.786 1.00 93.69 103 PRO A O 1
ATOM 849 N N . ARG A 1 104 ? 3.225 6.956 18.305 1.00 89.75 104 ARG A N 1
ATOM 850 C CA . ARG A 1 104 ? 4.057 5.730 18.400 1.00 89.75 104 ARG A CA 1
ATOM 851 C C . ARG A 1 104 ? 3.240 4.496 18.794 1.00 89.75 104 ARG A C 1
ATOM 853 O O . ARG A 1 104 ? 3.575 3.371 18.439 1.00 89.75 104 ARG A O 1
ATOM 860 N N . GLU A 1 105 ? 2.151 4.715 19.518 1.00 96.12 105 GLU A N 1
ATOM 861 C CA . GLU A 1 105 ? 1.199 3.709 19.959 1.00 96.12 105 GLU A CA 1
ATOM 862 C C . GLU A 1 105 ? 0.445 3.030 18.806 1.00 96.12 105 GLU A C 1
ATOM 864 O O . GLU A 1 105 ? -0.131 1.969 19.029 1.00 96.12 105 GLU A O 1
ATOM 869 N N . ILE A 1 106 ? 0.483 3.559 17.573 1.00 93.56 106 ILE A N 1
ATOM 870 C CA . ILE A 1 106 ? -0.098 2.870 16.410 1.00 93.56 106 ILE A CA 1
ATOM 871 C C . ILE A 1 106 ? 0.490 1.462 16.237 1.00 93.56 106 ILE A C 1
ATOM 873 O O . ILE A 1 106 ? -0.251 0.527 15.954 1.00 93.56 106 ILE A O 1
ATOM 877 N N . GLY A 1 107 ? 1.782 1.276 16.533 1.00 88.75 107 GLY A N 1
ATOM 878 C CA . GLY A 1 107 ? 2.455 -0.024 16.487 1.00 88.75 107 GLY A CA 1
ATOM 879 C C . GLY A 1 107 ? 1.926 -1.055 17.497 1.00 88.75 107 GLY A C 1
ATOM 880 O O . GLY A 1 107 ? 2.322 -2.216 17.458 1.00 88.75 107 GLY A O 1
ATOM 881 N N . GLN A 1 108 ? 1.028 -0.666 18.409 1.00 93.38 108 GLN A N 1
ATOM 882 C CA . GLN A 1 108 ? 0.364 -1.579 19.348 1.00 93.38 108 GLN A CA 1
ATOM 883 C C . GLN A 1 108 ? -0.853 -2.288 18.735 1.00 93.38 108 GLN A C 1
ATOM 885 O O . GLN A 1 108 ? -1.392 -3.209 19.355 1.00 93.38 108 GLN A O 1
ATOM 890 N N . LEU A 1 109 ? -1.296 -1.885 17.539 1.00 94.25 109 LEU A N 1
ATOM 891 C CA . LEU A 1 109 ? -2.451 -2.456 16.846 1.00 94.25 109 LEU A CA 1
ATOM 892 C C . LEU A 1 109 ? -2.113 -3.793 16.172 1.00 94.25 109 LEU A C 1
ATOM 894 O O . LEU A 1 109 ? -2.055 -3.906 14.951 1.00 94.25 109 LEU A O 1
ATOM 898 N N . LYS A 1 110 ? -1.919 -4.834 16.982 1.00 86.62 110 LYS A N 1
ATOM 899 C CA . LYS A 1 110 ? -1.472 -6.154 16.508 1.00 86.62 110 LYS A CA 1
ATOM 900 C C . LYS A 1 110 ? -2.424 -6.838 15.525 1.00 86.62 110 LYS A C 1
ATOM 902 O O . LYS A 1 110 ? -1.981 -7.698 14.791 1.00 86.62 110 LYS A O 1
ATOM 907 N N . ASN A 1 111 ? -3.707 -6.475 15.509 1.00 91.25 111 ASN A N 1
ATOM 908 C CA . ASN A 1 111 ? -4.698 -7.070 14.607 1.00 91.25 111 ASN A CA 1
ATOM 909 C C . ASN A 1 111 ? -5.010 -6.200 13.378 1.00 91.25 111 ASN A C 1
ATOM 911 O O . ASN A 1 111 ? -5.924 -6.546 12.622 1.00 91.25 111 ASN A O 1
ATOM 915 N N . LEU A 1 112 ? -4.292 -5.086 13.176 1.00 92.50 112 LEU A N 1
ATOM 916 C CA . LEU A 1 112 ? -4.524 -4.209 12.034 1.00 92.50 112 LEU A CA 1
ATOM 917 C C . LEU A 1 112 ? -4.032 -4.886 10.755 1.00 92.50 112 LEU A C 1
ATOM 919 O O . LEU A 1 112 ? -2.846 -5.159 10.605 1.00 92.50 112 LEU A O 1
ATOM 923 N N . LYS A 1 113 ? -4.963 -5.129 9.832 1.00 88.75 113 LYS A N 1
ATOM 924 C CA . LYS A 1 113 ? -4.716 -5.805 8.554 1.00 88.75 113 LYS A CA 1
ATOM 925 C C . LYS A 1 113 ? -4.682 -4.832 7.393 1.00 88.75 113 LYS A C 1
ATOM 927 O O . LYS A 1 113 ? -3.941 -5.045 6.441 1.00 88.75 113 LYS A O 1
ATOM 932 N N . GLU A 1 114 ? -5.485 -3.779 7.466 1.00 90.12 114 GLU A N 1
ATOM 933 C CA . GLU A 1 114 ? -5.638 -2.822 6.383 1.00 90.12 114 GLU A CA 1
ATOM 934 C C . GLU A 1 114 ? -5.441 -1.398 6.899 1.00 90.12 114 GLU A C 1
ATOM 936 O O . GLU A 1 114 ? -6.150 -0.939 7.803 1.00 90.12 114 GLU A O 1
ATOM 941 N N . LEU A 1 115 ? -4.481 -0.697 6.299 1.00 90.38 115 LEU A N 1
ATOM 942 C CA . LEU A 1 115 ? -4.193 0.701 6.584 1.00 90.38 115 LEU A CA 1
ATOM 943 C C . LEU A 1 115 ? -4.230 1.500 5.283 1.00 90.38 115 LEU A C 1
ATOM 945 O O . LEU A 1 115 ? -3.457 1.247 4.360 1.00 90.38 115 LEU A O 1
ATOM 949 N N . TYR A 1 116 ? -5.119 2.487 5.241 1.00 88.19 116 TYR A N 1
ATOM 950 C CA . TYR A 1 116 ? -5.251 3.421 4.129 1.00 88.19 116 TYR A CA 1
ATOM 951 C C . TYR A 1 116 ? -4.938 4.812 4.655 1.00 88.19 116 TYR A C 1
ATOM 953 O O . TYR A 1 116 ? -5.659 5.323 5.512 1.00 88.19 116 TYR A O 1
ATOM 961 N N . VAL A 1 117 ? -3.856 5.432 4.194 1.00 86.06 117 VAL A N 1
ATOM 962 C CA . VAL A 1 117 ? -3.441 6.746 4.694 1.00 86.06 117 VAL A CA 1
ATOM 963 C C . VAL A 1 117 ? -2.903 7.613 3.568 1.00 86.06 117 VAL A C 1
ATOM 965 O O . VAL A 1 117 ? -2.252 7.140 2.636 1.00 86.06 117 VAL A O 1
ATOM 968 N N . SER A 1 118 ? -3.193 8.911 3.666 1.00 78.94 118 SER A N 1
ATOM 969 C CA . SER A 1 118 ? -2.530 9.931 2.864 1.00 78.94 118 SER A CA 1
ATOM 970 C C . SER A 1 118 ? -1.594 10.750 3.745 1.00 78.94 118 SER A C 1
ATOM 972 O O . SER A 1 118 ? -2.028 11.235 4.786 1.00 78.94 118 SER A O 1
ATOM 974 N N . SER A 1 119 ? -0.337 10.914 3.339 1.00 74.00 119 SER A N 1
ATOM 975 C CA . SER A 1 119 ? 0.613 11.816 4.005 1.00 74.00 119 SER A CA 1
ATOM 976 C C . SER A 1 119 ? 1.478 12.509 2.963 1.00 74.00 119 SER A C 1
ATOM 978 O O . SER A 1 119 ? 1.829 11.886 1.965 1.00 74.00 119 SER A O 1
ATOM 980 N N . GLU A 1 120 ? 1.819 13.777 3.196 1.00 65.31 120 GLU A N 1
ATOM 981 C CA . GLU A 1 120 ? 2.829 14.508 2.415 1.00 65.31 120 GLU A CA 1
ATOM 982 C C . GLU A 1 120 ? 4.258 14.284 2.952 1.00 65.31 120 GLU A C 1
ATOM 984 O O . GLU A 1 120 ? 5.223 14.504 2.224 1.00 65.31 120 GLU A O 1
ATOM 989 N N . GLU A 1 121 ? 4.392 13.821 4.201 1.00 67.12 121 GLU A N 1
ATOM 990 C CA . GLU A 1 121 ? 5.649 13.554 4.917 1.00 67.12 121 GLU A CA 1
ATOM 991 C C . GLU A 1 121 ? 5.624 12.078 5.368 1.00 67.12 121 GLU A C 1
ATOM 993 O O . GLU A 1 121 ? 4.919 11.723 6.315 1.00 67.12 121 GLU A O 1
ATOM 998 N N . VAL A 1 122 ? 6.308 11.170 4.657 1.00 66.81 122 VAL A N 1
ATOM 999 C CA . VAL A 1 122 ? 6.185 9.720 4.922 1.00 66.81 122 VAL A CA 1
ATOM 1000 C C . VAL A 1 122 ? 7.240 9.226 5.911 1.00 66.81 122 VAL A C 1
ATOM 1002 O O . VAL A 1 122 ? 6.928 8.340 6.698 1.00 66.81 122 VAL A O 1
ATOM 1005 N N . GLY A 1 123 ? 8.431 9.832 5.959 1.00 65.56 123 GLY A N 1
ATOM 1006 C CA . GLY A 1 123 ? 9.543 9.409 6.829 1.00 65.56 123 GLY A CA 1
ATOM 1007 C C . GLY A 1 123 ? 9.153 9.058 8.276 1.00 65.56 123 GLY A C 1
ATOM 1008 O O . GLY A 1 123 ? 9.273 7.901 8.677 1.00 65.56 123 GLY A O 1
ATOM 1009 N N . ASP A 1 124 ? 8.622 10.018 9.041 1.00 68.38 124 ASP A N 1
ATOM 1010 C CA . ASP A 1 124 ? 8.247 9.809 10.455 1.00 68.38 124 ASP A CA 1
ATOM 1011 C C . ASP A 1 124 ? 7.107 8.791 10.629 1.00 68.38 124 ASP A C 1
ATOM 1013 O O . ASP A 1 124 ? 7.026 8.076 11.630 1.00 68.38 124 ASP A O 1
ATOM 1017 N N . MET A 1 125 ? 6.206 8.721 9.647 1.00 75.62 125 MET A N 1
ATOM 1018 C CA . MET A 1 125 ? 5.060 7.814 9.651 1.00 75.62 125 MET A CA 1
ATOM 1019 C C . MET A 1 125 ? 5.507 6.348 9.576 1.00 75.62 125 MET A C 1
ATOM 1021 O O . MET A 1 125 ? 4.922 5.486 10.232 1.00 75.62 125 MET A O 1
ATOM 1025 N N . ILE A 1 126 ? 6.561 6.077 8.802 1.00 71.19 126 ILE A N 1
ATOM 1026 C CA . ILE A 1 126 ? 7.116 4.740 8.580 1.00 71.19 126 ILE A CA 1
ATOM 1027 C C . ILE A 1 126 ? 7.699 4.142 9.860 1.00 71.19 126 ILE A C 1
ATOM 1029 O O . ILE A 1 126 ? 7.372 3.001 10.190 1.00 71.19 126 ILE A O 1
ATOM 1033 N N . GLU A 1 127 ? 8.483 4.911 10.625 1.00 72.38 127 GLU A N 1
ATOM 1034 C CA . GLU A 1 127 ? 9.055 4.441 11.898 1.00 72.38 127 GLU A CA 1
ATOM 1035 C C . GLU A 1 127 ? 7.954 3.926 12.840 1.00 72.38 127 GLU A C 1
ATOM 1037 O O . GLU A 1 127 ? 8.099 2.889 13.490 1.00 72.38 127 GLU A O 1
ATOM 1042 N N . GLN A 1 128 ? 6.814 4.614 12.866 1.00 81.75 128 GLN A N 1
ATOM 1043 C CA . GLN A 1 128 ? 5.721 4.336 13.794 1.00 81.75 128 GLN A CA 1
ATOM 1044 C C . GLN A 1 128 ? 4.861 3.141 13.385 1.00 81.75 128 GLN A C 1
ATOM 1046 O O . GLN A 1 128 ? 4.372 2.432 14.265 1.00 81.75 128 GLN A O 1
ATOM 1051 N N . ILE A 1 129 ? 4.673 2.905 12.082 1.00 81.75 129 ILE A N 1
ATOM 1052 C CA . ILE A 1 129 ? 3.910 1.748 11.581 1.00 81.75 129 ILE A CA 1
ATOM 1053 C C . ILE A 1 129 ? 4.776 0.494 11.403 1.00 81.75 129 ILE A C 1
ATOM 1055 O O . ILE A 1 129 ? 4.229 -0.595 11.256 1.00 81.75 129 ILE A O 1
ATOM 1059 N N . SER A 1 130 ? 6.107 0.616 11.488 1.00 75.19 130 SER A N 1
ATOM 1060 C CA . SER A 1 130 ? 7.053 -0.510 11.429 1.00 75.19 130 SER A CA 1
ATOM 1061 C C . SER A 1 130 ? 6.762 -1.690 12.380 1.00 75.19 130 SER A C 1
ATOM 1063 O O . SER A 1 130 ? 7.064 -2.825 12.009 1.00 75.19 130 SER A O 1
ATOM 1065 N N . PRO A 1 131 ? 6.147 -1.511 13.572 1.00 82.19 131 PRO A N 1
ATOM 1066 C CA . PRO A 1 131 ? 5.825 -2.635 14.452 1.00 82.19 131 PRO A CA 1
ATOM 1067 C C . PRO A 1 131 ? 4.576 -3.439 14.043 1.00 82.19 131 PRO A C 1
ATOM 1069 O O . PRO A 1 131 ? 4.278 -4.445 14.690 1.00 82.19 131 PRO A O 1
ATOM 1072 N N . LEU A 1 132 ? 3.822 -3.018 13.018 1.00 81.75 132 LEU A N 1
ATOM 1073 C CA . LEU A 1 132 ? 2.583 -3.674 12.577 1.00 81.75 132 LEU A CA 1
ATOM 1074 C C . LEU A 1 132 ? 2.868 -4.963 11.788 1.00 81.75 132 LEU A C 1
ATOM 1076 O O . LEU A 1 132 ? 2.834 -4.970 10.565 1.00 81.75 132 LEU A O 1
ATOM 1080 N N . GLN A 1 133 ? 3.134 -6.071 12.481 1.00 72.25 133 GLN A N 1
ATOM 1081 C CA . GLN A 1 133 ? 3.574 -7.331 11.855 1.00 72.25 133 GLN A CA 1
ATOM 1082 C C . GLN A 1 133 ? 2.490 -8.102 11.079 1.00 72.25 133 GLN A C 1
ATOM 1084 O O . GLN A 1 133 ? 2.834 -8.981 10.297 1.00 72.25 133 GLN A O 1
ATOM 1089 N N . ASP A 1 134 ? 1.208 -7.779 11.257 1.00 77.75 134 ASP A N 1
ATOM 1090 C CA . ASP A 1 134 ? 0.092 -8.494 10.614 1.00 77.75 134 ASP A CA 1
ATOM 1091 C C . ASP A 1 134 ? -0.599 -7.660 9.514 1.00 77.75 134 ASP A C 1
ATOM 1093 O O . ASP A 1 134 ? -1.706 -7.984 9.077 1.00 77.75 134 ASP A O 1
ATOM 1097 N N . LEU A 1 135 ? 0.044 -6.580 9.047 1.00 79.94 135 LEU A N 1
ATOM 1098 C CA . LEU A 1 135 ? -0.522 -5.700 8.025 1.00 79.94 135 LEU A CA 1
ATOM 1099 C C . LEU A 1 135 ? -0.523 -6.381 6.644 1.00 79.94 135 LEU A C 1
ATOM 1101 O O . LEU A 1 135 ? 0.516 -6.556 6.006 1.00 79.94 135 LEU A O 1
ATOM 1105 N N . GLU A 1 136 ? -1.710 -6.735 6.159 1.00 82.06 136 GLU A N 1
ATOM 1106 C CA . GLU A 1 136 ? -1.935 -7.446 4.895 1.00 82.06 136 GLU A CA 1
ATOM 1107 C C . GLU A 1 136 ? -2.041 -6.498 3.691 1.00 82.06 136 GLU A C 1
ATOM 1109 O O . GLU A 1 136 ? -1.660 -6.870 2.575 1.00 82.06 136 GLU A O 1
ATOM 1114 N N . SER A 1 137 ? -2.558 -5.287 3.907 1.00 80.75 137 SER A N 1
ATOM 1115 C CA . SER A 1 137 ? -2.790 -4.275 2.878 1.00 80.75 137 SER A CA 1
ATOM 1116 C C . SER A 1 137 ? -2.370 -2.901 3.384 1.00 80.75 137 SER A C 1
ATOM 1118 O O . SER A 1 137 ? -2.837 -2.439 4.430 1.00 80.75 137 SER A O 1
ATOM 1120 N N . LEU A 1 138 ? -1.509 -2.240 2.615 1.00 82.25 138 LEU A N 1
ATOM 1121 C CA . LEU A 1 138 ? -1.098 -0.870 2.875 1.00 82.25 138 LEU A CA 1
ATOM 1122 C C . LEU A 1 138 ? -1.325 -0.028 1.619 1.00 82.25 138 LEU A C 1
ATOM 1124 O O . LEU A 1 138 ? -0.635 -0.194 0.610 1.00 82.25 138 LEU A O 1
ATOM 1128 N N . ARG A 1 139 ? -2.271 0.910 1.705 1.00 77.81 139 ARG A N 1
ATOM 1129 C CA . ARG A 1 139 ? -2.456 1.954 0.697 1.00 77.81 139 ARG A CA 1
ATOM 1130 C C . ARG A 1 139 ? -1.850 3.250 1.216 1.00 77.81 139 ARG A C 1
ATOM 1132 O O . ARG A 1 139 ? -2.308 3.812 2.213 1.00 77.81 139 ARG A O 1
ATOM 1139 N N . LEU A 1 140 ? -0.811 3.711 0.527 1.00 76.06 140 LEU A N 1
ATOM 1140 C CA . LEU A 1 140 ? -0.116 4.956 0.830 1.00 76.06 140 LEU A CA 1
ATOM 1141 C C . LEU A 1 140 ? -0.343 5.933 -0.309 1.00 76.06 140 LEU A C 1
ATOM 1143 O O . LEU A 1 140 ? 0.383 5.929 -1.300 1.00 76.06 140 LEU A O 1
ATOM 1147 N N . ARG A 1 141 ? -1.325 6.816 -0.150 1.00 71.75 141 ARG A N 1
ATOM 1148 C CA . ARG A 1 141 ? -1.535 7.905 -1.101 1.00 71.75 141 ARG A CA 1
ATOM 1149 C C . ARG A 1 141 ? -0.631 9.076 -0.736 1.00 71.75 141 ARG A C 1
ATOM 1151 O O . ARG A 1 141 ? -0.925 9.817 0.195 1.00 71.75 141 ARG A O 1
ATOM 1158 N N . ASN A 1 142 ? 0.453 9.278 -1.470 1.00 62.81 142 ASN A N 1
ATOM 1159 C CA . ASN A 1 142 ? 1.326 10.430 -1.256 1.00 62.81 142 ASN A CA 1
ATOM 1160 C C . ASN A 1 142 ? 1.537 11.182 -2.570 1.00 62.81 142 ASN A C 1
ATOM 1162 O O . ASN A 1 142 ? 1.708 10.593 -3.624 1.00 62.81 142 ASN A O 1
ATOM 1166 N N . THR A 1 143 ? 1.551 12.504 -2.496 1.00 53.50 143 THR A N 1
ATOM 1167 C CA . THR A 1 143 ? 1.842 13.390 -3.619 1.00 53.50 143 THR A CA 1
ATOM 1168 C C . THR A 1 143 ? 3.324 13.789 -3.748 1.00 53.50 143 THR A C 1
ATOM 1170 O O . THR A 1 143 ? 3.642 14.531 -4.675 1.00 53.50 143 THR A O 1
ATOM 1173 N N . ARG A 1 144 ? 4.222 13.396 -2.819 1.00 57.22 144 ARG A N 1
ATOM 1174 C CA . ARG A 1 144 ? 5.619 13.887 -2.706 1.00 57.22 144 ARG A CA 1
ATOM 1175 C C . ARG A 1 144 ? 6.660 12.927 -2.069 1.00 57.22 144 ARG A C 1
ATOM 1177 O O . ARG A 1 144 ? 7.644 13.419 -1.519 1.00 57.22 144 ARG A O 1
ATOM 1184 N N . ILE A 1 145 ? 6.515 11.591 -2.115 1.00 58.47 145 ILE A N 1
ATOM 1185 C CA . ILE A 1 145 ? 7.564 10.686 -1.563 1.00 58.47 145 ILE A CA 1
ATOM 1186 C C . ILE A 1 145 ? 8.905 10.966 -2.260 1.00 58.47 145 ILE A C 1
ATOM 1188 O O . ILE A 1 145 ? 9.017 10.827 -3.484 1.00 58.47 145 ILE A O 1
ATOM 1192 N N . ASN A 1 146 ? 9.935 11.321 -1.487 1.00 56.69 146 ASN A N 1
ATOM 1193 C CA . ASN A 1 146 ? 11.302 11.363 -1.998 1.00 56.69 146 ASN A CA 1
ATOM 1194 C C . ASN A 1 146 ? 11.901 9.934 -2.068 1.00 56.69 146 ASN A C 1
ATOM 1196 O O . ASN A 1 146 ? 11.483 9.046 -1.322 1.00 56.69 146 ASN A O 1
ATOM 1200 N N . PRO A 1 147 ? 12.890 9.677 -2.944 1.00 52.75 147 PRO A N 1
ATOM 1201 C CA . PRO A 1 147 ? 13.442 8.333 -3.150 1.00 52.75 147 PRO A CA 1
ATOM 1202 C C . PRO A 1 147 ? 13.980 7.636 -1.888 1.00 52.75 147 PRO A C 1
ATOM 1204 O O . PRO A 1 147 ? 13.992 6.407 -1.827 1.00 52.75 147 PRO A O 1
ATOM 1207 N N . PHE A 1 148 ? 14.439 8.406 -0.896 1.00 53.53 148 PHE A N 1
ATOM 1208 C CA . PHE A 1 148 ? 15.021 7.884 0.340 1.00 53.53 148 PHE A CA 1
ATOM 1209 C C . PHE A 1 148 ? 13.936 7.371 1.298 1.00 53.53 148 PHE A C 1
ATOM 1211 O O . PHE A 1 148 ? 14.027 6.248 1.788 1.00 53.53 148 PHE A O 1
ATOM 1218 N N . GLU A 1 149 ? 12.849 8.127 1.469 1.00 56.91 149 GLU A N 1
ATOM 1219 C CA . GLU A 1 149 ? 11.682 7.720 2.265 1.00 56.91 149 GLU A CA 1
ATOM 1220 C C . GLU A 1 149 ? 10.977 6.490 1.685 1.00 56.91 149 GLU A C 1
ATOM 1222 O O . GLU A 1 149 ? 10.424 5.671 2.424 1.00 56.91 149 GLU A O 1
ATOM 1227 N N . PHE A 1 150 ? 11.037 6.307 0.362 1.00 60.38 150 PHE A N 1
ATOM 1228 C CA . PHE A 1 150 ? 10.472 5.121 -0.269 1.00 60.38 150 PHE A CA 1
ATOM 1229 C C . PHE A 1 150 ? 11.231 3.837 0.116 1.00 60.38 150 PHE A C 1
ATOM 1231 O O . PHE A 1 150 ? 10.606 2.804 0.341 1.00 60.38 150 PHE A O 1
ATOM 1238 N N . ALA A 1 151 ? 12.561 3.889 0.256 1.00 58.03 151 ALA A N 1
ATOM 1239 C CA . ALA A 1 151 ? 13.370 2.740 0.677 1.00 58.03 151 ALA A CA 1
ATOM 1240 C C . ALA A 1 151 ? 12.987 2.240 2.072 1.00 58.03 151 ALA A C 1
ATOM 1242 O O . ALA A 1 151 ? 12.756 1.042 2.239 1.00 58.03 151 ALA A O 1
ATOM 1243 N N . GLU A 1 152 ? 12.853 3.163 3.024 1.00 59.09 152 GLU A N 1
ATOM 1244 C CA . GLU A 1 152 ? 12.438 2.886 4.404 1.00 59.09 152 GLU A CA 1
ATOM 1245 C C . GLU A 1 152 ? 10.983 2.396 4.478 1.00 59.09 152 GLU A C 1
ATOM 1247 O O . GLU A 1 152 ? 10.670 1.461 5.216 1.00 59.09 152 GLU A O 1
ATOM 1252 N N . THR A 1 153 ? 10.094 2.958 3.646 1.00 60.19 153 THR A N 1
ATOM 1253 C CA . THR A 1 153 ? 8.699 2.498 3.516 1.00 60.19 153 THR A CA 1
ATOM 1254 C C . THR A 1 153 ? 8.639 1.026 3.139 1.00 60.19 153 THR A C 1
ATOM 1256 O O . THR A 1 153 ? 7.936 0.243 3.776 1.00 60.19 153 THR A O 1
ATOM 1259 N N . ILE A 1 154 ? 9.408 0.639 2.118 1.00 61.50 154 ILE A N 1
ATOM 1260 C CA . ILE A 1 154 ? 9.504 -0.748 1.683 1.00 61.50 154 ILE A CA 1
ATOM 1261 C C . ILE A 1 154 ? 10.059 -1.632 2.802 1.00 61.50 154 ILE A C 1
ATOM 1263 O O . ILE A 1 154 ? 9.510 -2.714 2.995 1.00 61.50 154 ILE A O 1
ATOM 1267 N N . LEU A 1 155 ? 11.086 -1.180 3.542 1.00 59.31 155 LEU A N 1
ATOM 1268 C CA . LEU A 1 155 ? 11.663 -1.917 4.676 1.00 59.31 155 LEU A CA 1
ATOM 1269 C C . L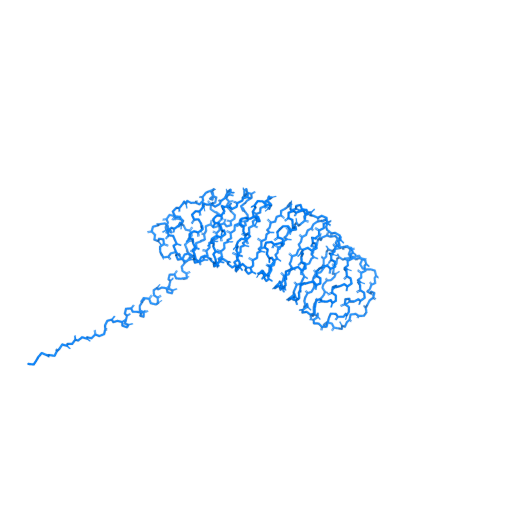EU A 1 155 ? 10.607 -2.280 5.734 1.00 59.31 155 LEU A C 1
ATOM 1271 O O . LEU A 1 155 ? 10.625 -3.399 6.242 1.00 59.31 155 LEU A O 1
ATOM 1275 N N . CYS A 1 156 ? 9.663 -1.381 6.022 1.00 53.25 156 CYS A N 1
ATOM 1276 C CA . CYS A 1 156 ? 8.652 -1.583 7.068 1.00 53.25 156 CYS A CA 1
ATOM 1277 C C . CYS A 1 156 ? 7.520 -2.546 6.696 1.00 53.25 156 CYS A C 1
ATOM 1279 O O . CYS A 1 156 ? 6.876 -3.098 7.581 1.00 53.25 156 CYS A O 1
ATOM 1281 N N . ILE A 1 157 ? 7.299 -2.786 5.406 1.00 61.72 157 ILE A N 1
ATOM 1282 C CA . ILE A 1 157 ? 6.293 -3.738 4.908 1.00 61.72 157 ILE A CA 1
ATOM 1283 C C . ILE A 1 157 ? 6.909 -5.038 4.375 1.00 61.72 157 ILE A C 1
ATOM 1285 O O . ILE A 1 157 ? 6.196 -5.907 3.854 1.00 61.72 157 ILE A O 1
ATOM 1289 N N . LEU A 1 158 ? 8.233 -5.200 4.530 1.00 58.09 158 LEU A N 1
ATOM 1290 C CA . LEU A 1 158 ? 8.970 -6.414 4.188 1.00 58.09 158 LEU A CA 1
ATOM 1291 C C . LEU A 1 158 ? 8.372 -7.643 4.873 1.00 58.09 158 LEU A C 1
ATOM 1293 O O . LEU A 1 158 ? 8.550 -7.871 6.063 1.00 58.09 158 LEU A O 1
ATOM 1297 N N . GLY A 1 159 ? 7.729 -8.491 4.071 1.00 57.41 159 GLY A N 1
ATOM 1298 C CA . GLY A 1 159 ? 7.301 -9.823 4.491 1.00 57.41 159 GLY A CA 1
ATOM 1299 C C . GLY A 1 159 ? 5.887 -9.914 5.056 1.00 57.41 159 GLY A C 1
ATOM 1300 O O . GLY A 1 159 ? 5.536 -10.985 5.539 1.00 57.41 159 GLY A O 1
ATOM 1301 N N . ILE A 1 160 ? 5.063 -8.869 4.963 1.00 61.47 160 ILE A N 1
ATOM 1302 C CA . ILE A 1 160 ? 3.707 -8.889 5.544 1.00 61.47 160 ILE A CA 1
ATOM 1303 C C . ILE A 1 160 ? 2.624 -8.471 4.543 1.00 61.47 160 ILE A C 1
ATOM 1305 O O . ILE A 1 160 ? 1.611 -9.159 4.412 1.00 61.47 160 ILE A O 1
ATOM 1309 N N . CYS A 1 161 ? 2.872 -7.433 3.737 1.00 63.72 161 CYS A N 1
ATOM 1310 C CA . CYS A 1 161 ? 1.857 -6.927 2.822 1.00 63.72 161 CYS A CA 1
ATOM 1311 C C . CYS A 1 161 ? 1.705 -7.818 1.588 1.00 63.72 161 CYS A C 1
ATOM 1313 O O . CYS A 1 161 ? 2.673 -8.183 0.918 1.00 63.72 161 CYS A O 1
ATOM 1315 N N . THR A 1 162 ? 0.453 -8.117 1.261 1.00 67.44 162 THR A N 1
ATOM 1316 C CA . THR A 1 162 ? 0.044 -8.801 0.032 1.00 67.44 162 THR A CA 1
ATOM 1317 C C . THR A 1 162 ? -0.376 -7.815 -1.052 1.00 67.44 162 THR A C 1
ATOM 1319 O O . THR A 1 162 ? -0.318 -8.155 -2.234 1.00 67.44 162 THR A O 1
ATOM 1322 N N . HIS A 1 163 ? -0.733 -6.588 -0.673 1.00 74.94 163 HIS A N 1
ATOM 1323 C CA . HIS A 1 163 ? -1.113 -5.527 -1.591 1.00 74.94 163 HIS A CA 1
ATOM 1324 C C . HIS A 1 163 ? -0.478 -4.196 -1.187 1.00 74.94 163 HIS A C 1
ATOM 1326 O O . HIS A 1 163 ? -0.529 -3.808 -0.018 1.00 74.94 163 HIS A O 1
ATOM 1332 N N . ILE A 1 164 ? 0.125 -3.522 -2.165 1.00 73.69 164 ILE A N 1
ATOM 1333 C CA . ILE A 1 164 ? 0.665 -2.169 -2.043 1.00 73.69 164 ILE A CA 1
ATOM 1334 C C . ILE A 1 164 ? 0.122 -1.349 -3.204 1.00 73.69 164 ILE A C 1
ATOM 1336 O O . ILE A 1 164 ? 0.224 -1.775 -4.356 1.00 73.69 164 ILE A O 1
ATOM 1340 N N . GLU A 1 165 ? -0.402 -0.172 -2.885 1.00 71.06 165 GLU A N 1
ATOM 1341 C CA . GLU A 1 165 ? -0.799 0.839 -3.860 1.00 71.06 165 GLU A CA 1
ATOM 1342 C C . GLU A 1 165 ? -0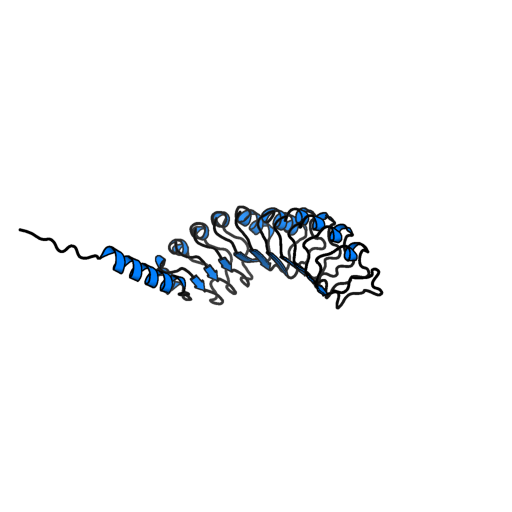.146 2.176 -3.500 1.00 71.06 165 GLU A C 1
ATOM 1344 O O . GLU A 1 165 ? -0.277 2.658 -2.368 1.00 71.06 165 GLU A O 1
ATOM 1349 N N . ILE A 1 166 ? 0.585 2.744 -4.463 1.00 71.19 166 ILE A N 1
ATOM 1350 C CA . ILE A 1 166 ? 1.326 4.001 -4.324 1.00 71.19 166 ILE A CA 1
ATOM 1351 C C . ILE A 1 166 ? 0.993 4.892 -5.525 1.00 71.19 166 ILE A C 1
ATOM 1353 O O . ILE A 1 166 ? 1.680 4.827 -6.548 1.00 71.19 166 ILE A O 1
ATOM 1357 N N . PRO A 1 167 ? -0.058 5.718 -5.435 1.00 60.69 167 PRO A N 1
ATOM 1358 C CA . PRO A 1 167 ? -0.368 6.680 -6.473 1.00 60.69 167 PRO A CA 1
ATOM 1359 C C . PRO A 1 167 ? 0.521 7.925 -6.362 1.00 60.69 167 PRO A C 1
ATOM 1361 O O . PRO A 1 167 ? 0.856 8.362 -5.264 1.00 60.69 167 PRO A O 1
ATOM 1364 N N . TYR A 1 168 ? 0.839 8.528 -7.507 1.00 62.25 168 TYR A N 1
ATOM 1365 C CA . TYR A 1 168 ? 1.581 9.786 -7.666 1.00 62.25 168 TYR A CA 1
ATOM 1366 C C . TYR A 1 168 ? 3.015 9.817 -7.106 1.00 62.25 168 TYR A C 1
ATOM 1368 O O . TYR A 1 168 ? 3.460 10.833 -6.566 1.00 62.25 168 TYR A O 1
ATOM 1376 N N . LEU A 1 169 ? 3.789 8.744 -7.300 1.00 61.62 169 LEU A N 1
ATOM 1377 C CA . LEU A 1 169 ? 5.214 8.726 -6.956 1.00 61.62 169 LEU A CA 1
ATOM 1378 C C . LEU A 1 169 ? 6.000 9.808 -7.736 1.00 61.62 169 LEU A C 1
ATOM 1380 O O . LEU A 1 169 ? 6.051 9.792 -8.969 1.00 61.62 169 LEU A O 1
ATOM 1384 N N . SER A 1 170 ? 6.643 10.730 -7.007 1.00 60.34 170 SER A N 1
ATOM 1385 C CA . SER A 1 170 ? 7.529 11.781 -7.550 1.00 60.34 170 SER A CA 1
ATOM 1386 C C . SER A 1 170 ? 9.019 11.406 -7.550 1.00 60.34 170 SER A C 1
ATOM 1388 O O . SER A 1 170 ? 9.856 12.188 -8.003 1.00 60.34 170 SER A O 1
ATOM 1390 N N . SER A 1 171 ? 9.365 10.234 -7.011 1.00 63.56 171 SER A N 1
ATOM 1391 C CA . SER A 1 171 ? 10.737 9.721 -6.948 1.00 63.56 171 SER A CA 1
ATOM 1392 C C . SER A 1 171 ? 11.268 9.323 -8.329 1.00 63.56 171 SER A C 1
ATOM 1394 O O . SER A 1 171 ? 10.581 8.650 -9.092 1.00 63.56 171 SER A O 1
ATOM 1396 N N . GLU A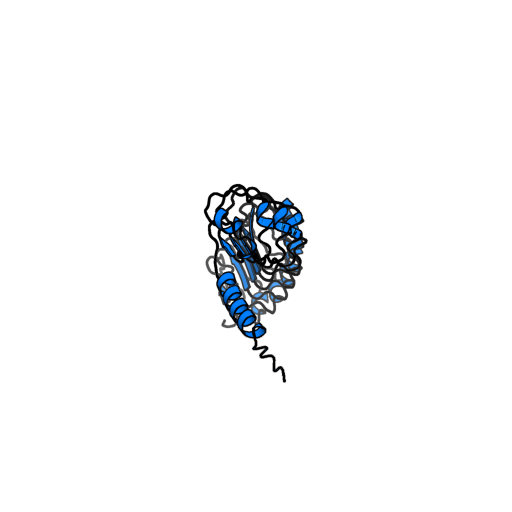 1 172 ? 12.537 9.637 -8.612 1.00 65.38 172 GLU A N 1
ATOM 1397 C CA . GLU A 1 172 ? 13.224 9.174 -9.827 1.00 65.38 172 GLU A CA 1
ATOM 1398 C C . GLU A 1 172 ? 13.493 7.656 -9.835 1.00 65.38 172 GLU A C 1
ATOM 1400 O O . GLU A 1 172 ? 13.726 7.084 -10.903 1.00 65.38 172 GLU A O 1
ATOM 1405 N N . LYS A 1 173 ? 13.506 6.984 -8.666 1.00 71.31 173 LYS A N 1
ATOM 1406 C CA . LYS A 1 173 ? 13.905 5.566 -8.533 1.00 71.31 173 LYS A CA 1
ATOM 1407 C C . LYS A 1 173 ? 13.069 4.785 -7.512 1.00 71.31 173 LYS A C 1
ATOM 1409 O O . LYS A 1 173 ? 12.743 5.290 -6.438 1.00 71.31 173 LYS A O 1
ATOM 1414 N N . ILE A 1 174 ? 12.799 3.516 -7.826 1.00 76.56 174 ILE A N 1
ATOM 1415 C CA . ILE A 1 174 ? 12.322 2.505 -6.874 1.00 76.56 174 ILE A CA 1
ATOM 1416 C C . ILE A 1 174 ? 13.552 1.893 -6.181 1.00 76.56 174 ILE A C 1
ATOM 1418 O O . ILE A 1 174 ? 14.508 1.526 -6.869 1.00 76.56 174 ILE A O 1
ATOM 1422 N N . PRO A 1 175 ? 13.560 1.772 -4.845 1.00 76.81 175 PRO A N 1
ATOM 1423 C CA . PRO A 1 175 ? 14.672 1.245 -4.080 1.00 76.81 175 PRO A CA 1
ATOM 1424 C C . PRO A 1 175 ? 14.812 -0.260 -4.295 1.00 76.81 175 PRO A C 1
ATOM 1426 O O . PRO A 1 175 ? 13.834 -1.004 -4.386 1.00 76.81 175 PRO A O 1
ATOM 1429 N N . ASN A 1 176 ? 16.053 -0.733 -4.283 1.00 79.44 176 ASN A N 1
ATOM 1430 C CA . ASN A 1 176 ? 16.368 -2.153 -4.436 1.00 79.44 176 ASN A CA 1
ATOM 1431 C C . ASN A 1 176 ? 15.780 -3.015 -3.301 1.00 79.44 176 ASN A C 1
ATOM 1433 O O . ASN A 1 176 ? 15.598 -4.220 -3.473 1.00 79.44 176 ASN A O 1
ATOM 1437 N N . THR A 1 177 ? 15.435 -2.408 -2.160 1.00 75.19 177 THR A N 1
ATOM 1438 C CA . THR A 1 177 ? 14.759 -3.080 -1.041 1.00 75.19 177 THR A CA 1
ATOM 1439 C C . THR A 1 177 ? 13.410 -3.682 -1.437 1.00 75.19 177 THR A C 1
ATOM 1441 O O . THR A 1 177 ? 12.963 -4.608 -0.764 1.00 75.19 177 THR A O 1
ATOM 1444 N N . ILE A 1 178 ? 12.797 -3.256 -2.557 1.00 79.88 178 ILE A N 1
ATOM 1445 C CA . ILE A 1 178 ? 11.515 -3.789 -3.058 1.00 79.88 178 ILE A CA 1
ATOM 1446 C C . ILE A 1 178 ? 11.540 -5.313 -3.202 1.00 79.88 178 ILE A C 1
ATOM 1448 O O . ILE A 1 178 ? 10.558 -5.984 -2.900 1.00 79.88 178 ILE A O 1
ATOM 1452 N N . GLY A 1 179 ? 12.694 -5.885 -3.560 1.00 80.50 179 GLY A N 1
ATOM 1453 C CA . GLY A 1 179 ? 12.863 -7.329 -3.704 1.00 80.50 179 GLY A CA 1
ATOM 1454 C C . GLY A 1 179 ? 12.685 -8.134 -2.417 1.00 80.50 179 GLY A C 1
ATOM 1455 O O . GLY A 1 179 ? 12.547 -9.354 -2.475 1.00 80.50 179 GLY A O 1
ATOM 1456 N N . GLY A 1 180 ? 12.684 -7.489 -1.250 1.00 76.56 180 GLY A N 1
ATOM 1457 C CA . GLY A 1 180 ? 12.455 -8.166 0.020 1.00 76.56 180 GLY A CA 1
ATOM 1458 C C . GLY A 1 180 ? 10.977 -8.466 0.313 1.00 76.56 180 GLY A C 1
ATOM 1459 O O . GLY A 1 180 ? 10.704 -9.219 1.249 1.00 76.56 180 GLY A O 1
ATOM 1460 N N . LEU A 1 181 ? 10.022 -7.912 -0.447 1.00 78.25 181 LEU A N 1
ATOM 1461 C CA . LEU A 1 181 ? 8.582 -8.092 -0.217 1.00 78.25 181 LEU A CA 1
ATOM 1462 C C . LEU A 1 181 ? 8.092 -9.458 -0.716 1.00 78.25 181 LEU A C 1
ATOM 1464 O O . LEU A 1 181 ? 7.299 -9.574 -1.648 1.00 78.25 181 LEU A O 1
ATOM 1468 N N . LYS A 1 182 ? 8.583 -10.523 -0.085 1.00 79.75 182 LYS A N 1
ATOM 1469 C CA . LYS A 1 182 ? 8.394 -11.906 -0.545 1.00 79.75 182 LYS A CA 1
ATOM 1470 C C . LYS A 1 182 ? 6.932 -12.352 -0.591 1.00 79.75 182 LYS A C 1
ATOM 1472 O O . LYS A 1 182 ? 6.629 -13.239 -1.374 1.00 79.75 182 LYS A O 1
ATOM 1477 N N . ASN A 1 183 ? 6.056 -11.733 0.203 1.00 80.75 183 ASN A N 1
ATOM 1478 C CA . ASN A 1 183 ? 4.633 -12.074 0.297 1.00 80.75 183 ASN A CA 1
ATOM 1479 C C . ASN A 1 183 ? 3.718 -11.189 -0.568 1.00 80.75 183 ASN A C 1
ATOM 1481 O O . ASN A 1 183 ? 2.509 -11.428 -0.611 1.00 80.75 183 ASN A O 1
ATOM 1485 N N . LEU A 1 184 ? 4.276 -10.196 -1.270 1.00 84.12 184 LEU A N 1
ATOM 1486 C CA . LEU A 1 184 ? 3.500 -9.269 -2.086 1.00 84.12 184 LEU A CA 1
ATOM 1487 C C . LEU A 1 184 ? 2.869 -9.990 -3.277 1.00 84.12 184 LEU A C 1
ATOM 1489 O O . LEU A 1 184 ? 3.568 -10.640 -4.049 1.00 84.12 184 LEU A O 1
ATOM 1493 N N . ARG A 1 185 ? 1.551 -9.844 -3.438 1.00 88.31 185 ARG A N 1
ATOM 1494 C CA . ARG A 1 185 ? 0.748 -10.445 -4.515 1.00 88.31 185 ARG A CA 1
ATOM 1495 C C . ARG A 1 185 ? 0.294 -9.424 -5.547 1.00 88.31 185 ARG A C 1
ATOM 1497 O O . ARG A 1 185 ? 0.219 -9.764 -6.725 1.00 88.31 185 ARG A O 1
ATOM 1504 N N . THR A 1 186 ? 0.036 -8.196 -5.115 1.00 87.50 186 THR A N 1
ATOM 1505 C CA . THR A 1 186 ? -0.393 -7.100 -5.981 1.00 87.50 186 THR A CA 1
ATOM 1506 C C . THR A 1 186 ? 0.448 -5.862 -5.699 1.00 87.50 186 THR A C 1
ATOM 1508 O O . THR A 1 186 ? 0.436 -5.350 -4.580 1.00 87.50 186 THR A O 1
ATOM 1511 N N . LEU A 1 187 ? 1.142 -5.377 -6.724 1.00 88.88 187 LEU A N 1
ATOM 1512 C CA . LEU A 1 187 ? 1.884 -4.122 -6.707 1.00 88.88 187 LEU A CA 1
ATOM 1513 C C . LEU A 1 187 ? 1.215 -3.153 -7.678 1.00 88.88 187 LEU A C 1
ATOM 1515 O O . LEU A 1 187 ? 1.173 -3.448 -8.871 1.00 88.88 187 LEU A O 1
ATOM 1519 N N . ASP A 1 188 ? 0.725 -2.028 -7.172 1.00 85.81 188 ASP A N 1
ATOM 1520 C CA . ASP A 1 188 ? 0.194 -0.931 -7.978 1.00 85.81 188 ASP A CA 1
ATOM 1521 C C . ASP A 1 188 ? 0.997 0.348 -7.708 1.00 85.81 188 ASP A C 1
ATOM 1523 O O . ASP A 1 188 ? 1.136 0.793 -6.565 1.00 85.81 188 ASP A O 1
ATOM 1527 N N . ILE A 1 189 ? 1.591 0.899 -8.760 1.00 81.75 189 ILE A N 1
ATOM 1528 C CA . ILE A 1 189 ? 2.369 2.132 -8.728 1.00 81.75 189 ILE A CA 1
ATOM 1529 C C . ILE A 1 189 ? 1.848 3.044 -9.835 1.00 81.75 189 ILE A C 1
ATOM 1531 O O . ILE A 1 189 ? 1.880 2.706 -11.018 1.00 81.75 189 ILE A O 1
ATOM 1535 N N . GLU A 1 190 ? 1.456 4.252 -9.462 1.00 79.75 190 GLU A N 1
ATOM 1536 C CA . GLU A 1 190 ? 1.180 5.343 -10.392 1.00 79.75 190 GLU A CA 1
ATOM 1537 C C . GLU A 1 190 ? 2.111 6.504 -10.024 1.00 79.75 190 GLU A C 1
ATOM 1539 O O . GLU A 1 190 ? 2.415 6.722 -8.853 1.00 79.75 190 GLU A O 1
ATOM 1544 N N . GLY A 1 191 ? 2.652 7.240 -10.988 1.00 72.50 191 GLY A N 1
ATOM 1545 C CA . GLY A 1 191 ? 3.653 8.274 -10.704 1.00 72.50 191 GLY A CA 1
ATOM 1546 C C . GLY A 1 191 ? 3.892 9.185 -11.889 1.00 72.50 191 GLY A C 1
ATOM 1547 O O . GLY A 1 191 ? 3.229 9.021 -12.897 1.00 72.50 191 GLY A O 1
ATOM 1548 N N . TYR A 1 192 ? 4.822 10.137 -11.774 1.00 64.31 192 TYR A N 1
ATOM 1549 C CA . TYR A 1 192 ? 5.059 11.126 -12.841 1.00 64.31 192 TYR A CA 1
ATOM 1550 C C . TYR A 1 192 ? 6.501 11.184 -13.369 1.00 64.31 192 TYR A C 1
ATOM 1552 O O . TYR A 1 192 ? 6.749 11.883 -14.350 1.00 64.31 192 TYR A O 1
ATOM 1560 N N . SER A 1 193 ? 7.477 10.508 -12.755 1.00 69.38 193 SER A N 1
ATOM 1561 C CA . SER A 1 193 ? 8.901 10.785 -13.046 1.00 69.38 193 SER A CA 1
ATOM 1562 C C . SER A 1 193 ? 9.859 9.587 -12.998 1.00 69.38 193 SER A C 1
ATOM 1564 O O . SER A 1 193 ? 11.069 9.764 -13.140 1.00 69.38 193 SER A O 1
ATOM 1566 N N . PHE A 1 194 ? 9.361 8.366 -12.832 1.00 75.62 194 PHE A N 1
ATOM 1567 C CA . PHE A 1 194 ? 10.176 7.170 -12.643 1.00 75.62 194 PHE A CA 1
ATOM 1568 C C . PHE A 1 194 ? 10.511 6.417 -13.951 1.00 75.62 194 PHE A C 1
ATOM 1570 O O . PHE A 1 194 ? 9.641 5.890 -14.637 1.00 75.62 194 PHE A O 1
ATOM 1577 N N . GLN A 1 195 ? 11.804 6.271 -14.264 1.00 80.94 195 GLN A N 1
ATOM 1578 C CA . GLN A 1 195 ? 12.236 5.758 -15.575 1.00 80.94 195 GLN A CA 1
ATOM 1579 C C . GLN A 1 195 ? 12.652 4.274 -15.625 1.00 80.94 195 GLN A C 1
ATOM 1581 O O . GLN A 1 195 ? 12.674 3.714 -16.725 1.00 80.94 195 GLN A O 1
ATOM 1586 N N . THR A 1 196 ? 13.018 3.624 -14.504 1.00 83.75 196 THR A N 1
ATOM 1587 C CA . THR A 1 196 ? 13.634 2.269 -14.530 1.00 83.75 196 THR A CA 1
ATOM 1588 C C . THR A 1 196 ? 13.380 1.402 -13.294 1.00 83.75 196 THR A C 1
ATOM 1590 O O . THR A 1 196 ? 13.792 1.767 -12.194 1.00 83.75 196 THR A O 1
ATOM 1593 N N . LEU A 1 197 ? 12.853 0.185 -13.464 1.00 88.69 197 LEU A N 1
ATOM 1594 C CA . LEU A 1 197 ? 12.749 -0.818 -12.388 1.00 88.69 197 LEU A CA 1
ATOM 1595 C C . LEU A 1 197 ? 14.116 -1.384 -11.951 1.00 88.69 197 LEU A C 1
ATOM 1597 O O . LEU A 1 197 ? 14.920 -1.745 -12.814 1.00 88.69 197 LEU A O 1
ATOM 1601 N N . PRO A 1 198 ? 14.377 -1.539 -10.635 1.00 90.31 198 PRO A N 1
ATOM 1602 C CA . PRO A 1 198 ? 15.562 -2.242 -10.152 1.00 90.31 198 PRO A CA 1
ATOM 1603 C C . PRO A 1 198 ? 15.458 -3.741 -10.460 1.00 90.31 198 PRO A C 1
ATOM 1605 O O . PRO A 1 198 ? 14.374 -4.326 -10.406 1.00 90.31 198 PRO A O 1
ATOM 1608 N N . LYS A 1 199 ? 16.589 -4.406 -10.726 1.00 93.69 199 LYS A N 1
ATOM 1609 C CA . LYS A 1 199 ? 16.631 -5.866 -10.971 1.00 93.69 199 LYS A CA 1
ATOM 1610 C C . LYS A 1 199 ? 16.111 -6.681 -9.780 1.00 93.69 199 LYS A C 1
ATOM 1612 O O . LYS A 1 199 ? 15.621 -7.803 -9.940 1.00 93.69 199 LYS A O 1
ATOM 1617 N N . GLU A 1 200 ? 16.196 -6.111 -8.581 1.00 92.62 200 GLU A N 1
ATOM 1618 C CA . GLU A 1 200 ? 15.709 -6.677 -7.330 1.00 92.62 200 GLU A CA 1
ATOM 1619 C C . GLU A 1 200 ? 14.187 -6.847 -7.310 1.00 92.62 200 GLU A C 1
ATOM 1621 O O . GLU A 1 200 ? 13.703 -7.651 -6.520 1.00 92.62 200 GLU A O 1
ATOM 1626 N N . ILE A 1 201 ? 13.434 -6.228 -8.235 1.00 91.00 201 ILE A N 1
ATOM 1627 C CA . ILE A 1 201 ? 12.000 -6.513 -8.426 1.00 91.00 201 ILE A CA 1
ATOM 1628 C C . ILE A 1 201 ? 11.727 -8.018 -8.580 1.00 91.00 201 ILE A C 1
ATOM 1630 O O . ILE A 1 201 ? 10.697 -8.513 -8.144 1.00 91.00 201 ILE A O 1
ATOM 1634 N N . SER A 1 202 ? 12.696 -8.779 -9.100 1.00 92.56 202 SER A N 1
ATOM 1635 C CA . SER A 1 202 ? 12.645 -10.242 -9.212 1.00 92.56 202 SER A CA 1
ATOM 1636 C C . SER A 1 202 ? 12.560 -11.013 -7.887 1.00 92.56 202 SER A C 1
ATOM 1638 O O . SER A 1 202 ? 12.357 -12.235 -7.898 1.00 92.56 202 SER A O 1
ATOM 1640 N N . GLY A 1 203 ? 12.734 -10.334 -6.751 1.00 90.12 203 GLY A N 1
ATOM 1641 C CA . GLY A 1 203 ? 12.558 -10.883 -5.409 1.00 90.12 203 GLY A CA 1
ATOM 1642 C C . GLY A 1 203 ? 11.094 -11.041 -4.977 1.00 90.12 203 GLY A C 1
ATOM 1643 O O . GLY A 1 203 ? 10.829 -11.783 -4.031 1.00 90.12 203 GLY A O 1
ATOM 1644 N N . LEU A 1 204 ? 10.141 -10.436 -5.697 1.00 91.12 204 LEU A N 1
ATOM 1645 C CA . LEU A 1 204 ? 8.699 -10.506 -5.421 1.00 91.12 204 LEU A CA 1
ATOM 1646 C C . LEU A 1 204 ? 8.089 -11.867 -5.821 1.00 91.12 204 LEU A C 1
ATOM 1648 O O . LEU A 1 204 ? 7.302 -11.972 -6.759 1.00 91.12 204 LEU A O 1
ATOM 1652 N N . LYS A 1 205 ? 8.486 -12.948 -5.141 1.00 90.44 205 LYS A N 1
ATOM 1653 C CA . LYS A 1 205 ? 8.189 -14.335 -5.556 1.00 90.44 205 LYS A CA 1
ATOM 1654 C C . LYS A 1 205 ? 6.710 -14.715 -5.563 1.00 90.44 205 LYS A C 1
ATOM 1656 O O . LYS A 1 205 ? 6.341 -15.619 -6.308 1.00 90.44 205 LYS A O 1
ATOM 1661 N N . GLU A 1 206 ? 5.881 -14.030 -4.782 1.00 92.38 206 GLU A N 1
ATOM 1662 C CA . GLU A 1 206 ? 4.433 -14.261 -4.716 1.00 92.38 206 GLU A CA 1
ATOM 1663 C C . GLU A 1 206 ? 3.608 -13.324 -5.614 1.00 92.38 206 GLU A C 1
ATOM 1665 O O . GLU A 1 206 ? 2.376 -13.413 -5.612 1.00 92.38 206 GLU A O 1
ATOM 1670 N N . LEU A 1 207 ? 4.257 -12.454 -6.398 1.00 94.19 207 LEU A N 1
ATOM 1671 C CA . LEU A 1 207 ? 3.568 -11.425 -7.172 1.00 94.19 207 LEU A CA 1
ATOM 1672 C C . LEU A 1 207 ? 2.740 -12.034 -8.304 1.00 94.19 207 LEU A C 1
ATOM 1674 O O . LEU A 1 207 ? 3.262 -12.757 -9.149 1.00 94.19 207 LEU A O 1
ATOM 1678 N N . LYS A 1 208 ? 1.450 -11.694 -8.322 1.00 95.62 208 LYS A N 1
ATOM 1679 C CA . LYS A 1 208 ? 0.457 -12.108 -9.320 1.00 95.62 208 LYS A CA 1
ATOM 1680 C C . LYS A 1 208 ? 0.022 -10.964 -10.219 1.00 95.62 208 LYS A C 1
ATOM 1682 O O . LYS A 1 208 ? -0.251 -11.193 -11.392 1.00 95.62 208 LYS A O 1
ATOM 1687 N N . LYS A 1 209 ? -0.056 -9.750 -9.676 1.00 95.94 209 LYS A N 1
ATOM 1688 C CA . LYS A 1 209 ? -0.522 -8.564 -10.394 1.00 95.94 209 LYS A CA 1
ATOM 1689 C C . LYS A 1 209 ? 0.484 -7.436 -10.229 1.00 95.94 209 LYS A C 1
ATOM 1691 O O . LYS A 1 209 ? 0.851 -7.097 -9.103 1.00 95.94 209 LYS A O 1
ATOM 1696 N N . MET A 1 210 ? 0.927 -6.871 -11.343 1.00 95.31 210 MET A N 1
ATOM 1697 C CA . MET A 1 210 ? 1.803 -5.705 -11.370 1.00 95.31 210 MET A CA 1
ATOM 1698 C C . MET A 1 210 ? 1.177 -4.639 -12.259 1.00 95.31 210 MET A C 1
ATOM 1700 O O . MET A 1 210 ? 1.070 -4.830 -13.467 1.00 95.31 210 MET A O 1
ATOM 1704 N N . ARG A 1 211 ? 0.808 -3.511 -11.662 1.00 93.25 211 ARG A N 1
ATOM 1705 C CA . ARG A 1 211 ? 0.365 -2.317 -12.367 1.00 93.25 211 ARG A CA 1
ATOM 1706 C C . ARG A 1 211 ? 1.367 -1.202 -12.099 1.00 93.25 211 ARG A C 1
ATOM 1708 O O . ARG A 1 211 ? 1.647 -0.878 -10.952 1.00 93.25 211 ARG A O 1
ATOM 1715 N N . ILE A 1 212 ? 1.978 -0.677 -13.154 1.00 90.38 212 ILE A N 1
ATOM 1716 C CA . ILE A 1 212 ? 2.908 0.451 -13.083 1.00 90.38 212 ILE A CA 1
ATOM 1717 C C . ILE A 1 212 ? 2.534 1.394 -14.215 1.00 90.38 212 ILE A C 1
ATOM 1719 O O . ILE A 1 212 ? 2.908 1.155 -15.359 1.00 90.38 212 ILE A O 1
ATOM 1723 N N . THR A 1 213 ? 1.788 2.452 -13.917 1.00 89.06 213 THR A N 1
ATOM 1724 C CA . THR A 1 213 ? 1.200 3.336 -14.938 1.00 89.06 213 THR A CA 1
ATOM 1725 C C . THR A 1 213 ? 1.607 4.791 -14.730 1.00 89.06 213 THR A C 1
ATOM 1727 O O . THR A 1 213 ? 1.980 5.193 -13.632 1.00 89.06 213 THR A O 1
ATOM 1730 N N . GLN A 1 214 ? 1.603 5.585 -15.801 1.00 85.75 214 GLN A N 1
ATOM 1731 C CA . GLN A 1 214 ? 1.958 7.016 -15.799 1.00 85.75 214 GLN A CA 1
ATOM 1732 C C . GLN A 1 214 ? 3.409 7.357 -15.407 1.00 85.75 214 GLN A C 1
ATOM 1734 O O . GLN A 1 214 ? 3.802 8.518 -15.440 1.00 85.75 214 GLN A O 1
ATOM 1739 N N . THR A 1 215 ? 4.269 6.376 -15.126 1.00 82.69 215 THR A N 1
ATOM 1740 C CA . THR A 1 215 ? 5.577 6.641 -14.509 1.00 82.69 215 THR A CA 1
ATOM 1741 C C . THR A 1 215 ? 6.662 7.216 -15.424 1.00 82.69 215 THR A C 1
ATOM 1743 O O . THR A 1 215 ? 7.647 7.706 -14.896 1.00 82.69 215 THR A O 1
ATOM 1746 N N . ASN A 1 216 ? 6.505 7.233 -16.753 1.00 87.69 216 ASN A N 1
ATOM 1747 C CA . ASN A 1 216 ? 7.595 7.458 -17.730 1.00 87.69 216 ASN A CA 1
ATOM 1748 C C . ASN A 1 216 ? 8.649 6.329 -17.775 1.00 87.69 216 ASN A C 1
ATOM 1750 O O . ASN A 1 216 ? 9.794 6.558 -18.169 1.00 87.69 216 ASN A O 1
ATOM 1754 N N . LEU A 1 217 ? 8.264 5.096 -17.429 1.00 91.12 217 LEU A N 1
ATOM 1755 C CA . LEU A 1 217 ? 9.134 3.919 -17.494 1.00 91.12 217 LEU A CA 1
ATOM 1756 C C . LEU A 1 217 ? 9.634 3.679 -18.929 1.00 91.12 217 LEU A C 1
ATOM 1758 O O . LEU A 1 217 ? 8.820 3.543 -19.840 1.00 91.12 217 LEU A O 1
ATOM 1762 N N . VAL A 1 218 ? 10.954 3.604 -19.131 1.00 92.12 218 VAL A N 1
ATOM 1763 C CA . VAL A 1 218 ? 11.578 3.493 -20.471 1.00 92.12 218 VAL A CA 1
ATOM 1764 C C . VAL A 1 218 ? 11.959 2.051 -20.822 1.00 92.12 218 VAL A C 1
ATOM 1766 O O . VAL A 1 218 ? 11.954 1.658 -21.990 1.00 92.12 218 VAL A O 1
ATOM 1769 N N . SER A 1 219 ? 12.273 1.233 -19.814 1.00 91.62 219 SER A N 1
ATOM 1770 C CA . SER A 1 219 ? 12.625 -0.179 -19.996 1.00 91.62 219 SER A CA 1
ATOM 1771 C C . SER A 1 219 ? 12.316 -1.025 -18.758 1.00 91.62 219 SER A C 1
ATOM 1773 O O . SER A 1 219 ? 12.173 -0.505 -17.649 1.00 91.62 219 SER A O 1
ATOM 1775 N N . LEU A 1 220 ? 12.244 -2.345 -18.951 1.00 93.00 220 LEU A N 1
ATOM 1776 C CA . LEU A 1 220 ? 12.149 -3.337 -17.877 1.00 93.00 220 LEU A CA 1
ATOM 1777 C C . LEU A 1 220 ? 13.481 -4.092 -17.717 1.00 93.00 220 LEU A C 1
ATOM 1779 O O . LEU A 1 220 ? 14.118 -4.407 -18.728 1.00 93.00 220 LEU A O 1
ATOM 1783 N N . PRO A 1 221 ? 13.883 -4.464 -16.487 1.00 94.50 221 PRO A N 1
ATOM 1784 C CA . PRO A 1 221 ? 15.016 -5.352 -16.261 1.00 94.50 221 PRO A CA 1
ATOM 1785 C C . PRO A 1 221 ? 14.717 -6.757 -16.794 1.00 94.50 221 PRO A C 1
ATOM 1787 O O . PRO A 1 221 ? 13.587 -7.244 -16.732 1.00 94.50 221 PRO A O 1
ATOM 1790 N N . SER A 1 222 ? 15.751 -7.454 -17.266 1.00 94.00 222 SER A N 1
ATOM 1791 C CA . SER A 1 222 ? 15.629 -8.828 -17.781 1.00 94.00 222 SER A CA 1
ATOM 1792 C C . SER A 1 222 ? 15.129 -9.831 -16.730 1.00 94.00 222 SER A C 1
ATOM 1794 O O . SER A 1 222 ? 14.487 -10.838 -17.049 1.00 94.00 222 SER A O 1
ATOM 1796 N N . GLU A 1 223 ? 15.379 -9.519 -15.462 1.00 96.56 223 GLU A N 1
ATOM 1797 C CA . GLU A 1 223 ? 15.030 -10.289 -14.281 1.00 96.56 223 GLU A CA 1
ATOM 1798 C C . GLU A 1 223 ? 13.521 -10.335 -14.014 1.00 96.56 223 GLU A C 1
ATOM 1800 O O . GLU A 1 223 ? 13.097 -11.147 -13.192 1.00 96.56 223 GLU A O 1
ATOM 1805 N N . ILE A 1 224 ? 12.705 -9.546 -14.731 1.00 94.19 224 ILE A N 1
ATOM 1806 C CA . ILE A 1 224 ? 11.236 -9.628 -14.680 1.00 94.19 224 ILE A CA 1
ATOM 1807 C C . ILE A 1 224 ? 10.734 -11.060 -14.925 1.00 94.19 224 ILE A C 1
ATOM 1809 O O . ILE A 1 224 ? 9.798 -11.507 -14.274 1.00 94.19 224 ILE A O 1
ATOM 1813 N N . SER A 1 225 ? 11.438 -11.822 -15.769 1.00 92.50 225 SER A N 1
ATOM 1814 C CA . SER A 1 225 ? 11.188 -13.242 -16.064 1.00 92.50 225 SER A CA 1
ATOM 1815 C C . SER A 1 225 ? 11.200 -14.174 -14.847 1.00 92.50 225 SER A C 1
ATOM 1817 O O . SER A 1 225 ? 10.648 -15.268 -14.900 1.00 92.50 225 SER A O 1
ATOM 1819 N N . ARG A 1 226 ? 11.807 -13.753 -13.729 1.00 95.44 226 ARG A N 1
ATOM 1820 C CA . ARG A 1 226 ? 11.877 -14.525 -12.476 1.00 95.44 226 ARG A CA 1
ATOM 1821 C C . ARG A 1 226 ? 10.624 -14.389 -11.605 1.00 95.44 226 ARG A C 1
ATOM 1823 O O . ARG A 1 226 ? 10.589 -14.967 -10.514 1.00 95.44 226 ARG A O 1
ATOM 1830 N N . LEU A 1 227 ? 9.643 -13.594 -12.034 1.00 95.50 227 LEU A N 1
ATOM 1831 C CA . LEU A 1 227 ? 8.338 -13.449 -11.390 1.00 95.50 227 LEU A CA 1
ATOM 1832 C C . LEU A 1 227 ? 7.396 -14.549 -11.883 1.00 95.50 227 LEU A C 1
ATOM 1834 O O . LEU A 1 227 ? 6.448 -14.316 -12.623 1.00 95.50 227 LEU A O 1
ATOM 1838 N N . GLU A 1 228 ? 7.686 -15.784 -11.481 1.00 92.94 228 GLU A N 1
ATOM 1839 C CA . GLU A 1 228 ? 7.049 -16.985 -12.037 1.00 92.94 228 GLU A CA 1
ATOM 1840 C C . GLU A 1 228 ? 5.536 -17.061 -11.787 1.00 92.94 228 GLU A C 1
ATOM 1842 O O . GLU A 1 228 ? 4.841 -17.754 -12.523 1.00 92.94 228 GLU A O 1
ATOM 1847 N N . LYS A 1 229 ? 5.014 -16.357 -10.776 1.00 96.19 229 LYS A N 1
ATOM 1848 C CA . LYS A 1 229 ? 3.584 -16.326 -10.424 1.00 96.19 229 LYS A CA 1
ATOM 1849 C C . LYS A 1 229 ? 2.807 -15.177 -11.067 1.00 96.19 229 LYS A C 1
ATOM 1851 O O . LYS A 1 229 ? 1.614 -15.066 -10.806 1.00 96.19 229 LYS A O 1
ATOM 1856 N N . LEU A 1 230 ? 3.457 -14.346 -11.879 1.00 96.44 230 LEU A N 1
ATOM 1857 C CA . LEU A 1 230 ? 2.853 -13.150 -12.453 1.00 96.44 230 LEU A CA 1
ATOM 1858 C C . LEU A 1 230 ? 1.796 -13.532 -13.498 1.00 96.44 230 LEU A C 1
ATOM 1860 O O . LEU A 1 230 ? 2.086 -14.262 -14.444 1.00 96.44 230 LEU A O 1
ATOM 1864 N N . GLU A 1 231 ? 0.572 -13.049 -13.297 1.00 96.50 231 GLU A N 1
ATOM 1865 C CA . GLU A 1 231 ? -0.611 -13.347 -14.112 1.00 96.50 231 GLU A CA 1
ATOM 1866 C C . GLU A 1 231 ? -1.074 -12.115 -14.898 1.00 96.50 231 GLU A C 1
ATOM 1868 O O . GLU A 1 231 ? -1.509 -12.239 -16.040 1.00 96.50 231 GLU A O 1
ATOM 1873 N N . GLU A 1 232 ? -0.959 -10.924 -14.312 1.00 96.62 232 GLU A N 1
ATOM 1874 C CA . GLU A 1 232 ? -1.421 -9.671 -14.912 1.00 96.62 232 GLU A CA 1
ATOM 1875 C C . GLU A 1 232 ? -0.320 -8.610 -14.824 1.00 96.62 232 GLU A C 1
ATOM 1877 O O . GLU A 1 232 ? 0.215 -8.337 -13.744 1.00 96.62 232 GLU A O 1
ATOM 1882 N N . ILE A 1 233 ? 0.005 -8.014 -15.970 1.00 95.94 233 ILE A N 1
ATOM 1883 C CA . ILE A 1 233 ? 0.907 -6.874 -16.094 1.00 95.94 233 ILE A CA 1
ATOM 1884 C C . ILE A 1 233 ? 0.157 -5.745 -16.794 1.00 95.94 233 ILE A C 1
ATOM 1886 O O . ILE A 1 233 ? -0.301 -5.906 -17.922 1.00 95.94 233 ILE A O 1
ATOM 1890 N N . ASP A 1 234 ? 0.099 -4.591 -16.147 1.00 95.81 234 ASP A N 1
ATOM 1891 C CA . ASP A 1 234 ? -0.343 -3.339 -16.748 1.00 95.81 234 ASP A CA 1
ATOM 1892 C C . ASP A 1 234 ? 0.797 -2.322 -16.666 1.00 95.81 234 ASP A C 1
ATOM 1894 O O . ASP A 1 234 ? 1.175 -1.866 -15.587 1.00 95.81 234 ASP A O 1
ATOM 1898 N N . LEU A 1 235 ? 1.374 -2.009 -17.824 1.00 94.50 235 LEU A N 1
ATOM 1899 C CA . LEU A 1 235 ? 2.417 -0.998 -17.999 1.00 94.50 235 LEU A CA 1
ATOM 1900 C C . LEU A 1 235 ? 1.935 0.118 -18.927 1.00 94.50 235 LEU A C 1
ATOM 1902 O O . LEU A 1 235 ? 2.749 0.757 -19.608 1.00 94.50 235 LEU A O 1
ATOM 1906 N N . SER A 1 236 ? 0.622 0.330 -18.998 1.00 94.06 236 SER A N 1
ATOM 1907 C CA . SER A 1 236 ? 0.036 1.362 -19.839 1.00 94.06 236 SER A CA 1
ATOM 1908 C C . SER A 1 236 ? 0.479 2.770 -19.421 1.00 94.06 236 SER A C 1
ATOM 1910 O O . SER A 1 236 ? 0.886 3.012 -18.281 1.00 94.06 236 SER A O 1
ATOM 1912 N N . PHE A 1 237 ? 0.421 3.716 -20.361 1.00 93.31 237 PHE A N 1
ATOM 1913 C CA . PHE A 1 237 ? 0.795 5.120 -20.133 1.00 93.31 237 PHE A CA 1
ATOM 1914 C C . PHE A 1 237 ? 2.235 5.287 -19.619 1.00 93.31 237 PHE A C 1
ATOM 1916 O O . PHE A 1 237 ? 2.485 5.973 -18.633 1.00 93.31 237 PHE A O 1
ATOM 1923 N N . ASN A 1 238 ? 3.201 4.659 -20.285 1.00 93.06 238 ASN A N 1
ATOM 1924 C CA . ASN A 1 238 ? 4.625 4.801 -19.977 1.00 93.06 238 ASN A CA 1
ATOM 1925 C C . ASN A 1 238 ? 5.413 5.248 -21.218 1.00 93.06 238 ASN A C 1
ATOM 1927 O O . ASN A 1 238 ? 4.858 5.681 -22.227 1.00 93.06 238 ASN A O 1
ATOM 1931 N N . ALA A 1 239 ? 6.740 5.193 -21.139 1.00 93.69 239 ALA A N 1
ATOM 1932 C CA . ALA A 1 239 ? 7.641 5.569 -22.217 1.00 93.69 239 ALA A CA 1
ATOM 1933 C C . ALA A 1 239 ? 8.439 4.365 -22.749 1.00 93.69 239 ALA A C 1
ATOM 1935 O O . ALA A 1 239 ? 9.535 4.564 -23.269 1.00 93.69 239 ALA A O 1
ATOM 1936 N N . LEU A 1 240 ? 7.915 3.134 -22.632 1.00 93.19 240 LEU A N 1
ATOM 1937 C CA . LEU A 1 240 ? 8.649 1.920 -22.995 1.00 93.19 240 LEU A CA 1
ATOM 1938 C C . LEU A 1 240 ? 9.003 1.937 -24.481 1.00 93.19 240 LEU A C 1
ATOM 1940 O O . LEU A 1 240 ? 8.116 1.985 -25.333 1.00 93.19 240 LEU A O 1
ATOM 1944 N N . GLU A 1 241 ? 10.295 1.855 -24.787 1.00 92.25 241 GLU A N 1
ATOM 1945 C CA . GLU A 1 241 ? 10.798 1.802 -26.168 1.00 92.25 241 GLU A CA 1
ATOM 1946 C C . GLU A 1 241 ? 11.015 0.363 -26.642 1.00 92.25 241 GLU A C 1
ATOM 1948 O O . GLU A 1 241 ? 10.857 0.042 -27.822 1.00 92.25 241 GLU A O 1
ATOM 1953 N N . THR A 1 242 ? 11.364 -0.524 -25.707 1.00 90.19 242 THR A N 1
ATOM 1954 C CA . THR A 1 242 ? 11.591 -1.949 -25.957 1.00 90.19 242 THR A CA 1
ATOM 1955 C C . THR A 1 242 ? 11.141 -2.788 -24.766 1.00 90.19 242 THR A C 1
ATOM 1957 O O . THR A 1 242 ? 11.026 -2.295 -23.644 1.00 90.19 242 THR A O 1
ATOM 1960 N N . LEU A 1 243 ? 10.929 -4.081 -25.011 1.00 90.88 243 LEU A N 1
ATOM 1961 C CA . LEU A 1 243 ? 10.765 -5.081 -23.961 1.00 90.88 243 LEU A CA 1
ATOM 1962 C C . LEU A 1 243 ? 12.001 -5.990 -23.909 1.00 90.88 243 LEU A C 1
ATOM 1964 O O . LEU A 1 243 ? 12.562 -6.321 -24.967 1.00 90.88 243 LEU A O 1
ATOM 1968 N N . PRO A 1 244 ? 12.422 -6.444 -22.715 1.00 91.75 244 PRO A N 1
ATOM 1969 C CA . PRO A 1 244 ? 13.433 -7.482 -22.615 1.00 91.75 244 PRO A CA 1
ATOM 1970 C C . PRO A 1 244 ? 12.885 -8.771 -23.234 1.00 91.75 244 PRO A C 1
ATOM 1972 O O . PRO A 1 244 ? 11.735 -9.132 -23.001 1.00 91.75 244 PRO A O 1
ATOM 1975 N N . LYS A 1 245 ? 13.715 -9.505 -23.988 1.00 89.56 245 LYS A N 1
ATOM 1976 C CA . LYS A 1 245 ? 13.303 -10.782 -24.610 1.00 89.56 245 LYS A CA 1
ATOM 1977 C C . LYS A 1 245 ? 12.742 -11.780 -23.591 1.00 89.56 245 LYS A C 1
ATOM 1979 O O . LYS A 1 245 ? 11.841 -12.544 -23.909 1.00 89.56 245 LYS A O 1
ATOM 1984 N N . SER A 1 246 ? 13.250 -11.721 -22.363 1.00 91.25 246 SER A N 1
ATOM 1985 C CA . SER A 1 246 ? 12.847 -12.576 -21.250 1.00 91.25 246 SER A CA 1
ATOM 1986 C C . SER A 1 246 ? 11.402 -12.358 -20.781 1.00 91.25 246 SER A C 1
ATOM 1988 O O . SER A 1 246 ? 10.876 -13.186 -20.046 1.00 91.25 246 SER A O 1
ATOM 1990 N N . ILE A 1 247 ? 10.708 -11.298 -21.221 1.00 90.38 247 ILE A N 1
ATOM 1991 C CA . ILE A 1 247 ? 9.271 -11.138 -20.936 1.00 90.38 247 ILE A CA 1
ATOM 1992 C C . ILE A 1 247 ? 8.448 -12.311 -21.505 1.00 90.38 247 ILE A C 1
ATOM 1994 O O . ILE A 1 247 ? 7.440 -12.690 -20.917 1.00 90.38 247 ILE A O 1
ATOM 1998 N N . GLY A 1 248 ? 8.914 -12.940 -22.595 1.00 88.38 248 GLY A N 1
ATOM 1999 C CA . GLY A 1 248 ? 8.297 -14.136 -23.180 1.00 88.38 248 GLY A CA 1
ATOM 2000 C C . GLY A 1 248 ? 8.439 -15.405 -22.327 1.00 88.38 248 GLY A C 1
ATOM 2001 O O . GLY A 1 248 ? 7.762 -16.400 -22.594 1.00 88.38 248 GLY A O 1
ATOM 2002 N N . ASP A 1 249 ? 9.277 -15.378 -21.285 1.00 91.06 249 ASP A N 1
ATOM 2003 C CA . ASP A 1 249 ? 9.485 -16.505 -20.370 1.00 91.06 249 ASP A CA 1
ATOM 2004 C C . ASP A 1 249 ? 8.431 -16.565 -19.247 1.00 91.06 249 ASP A C 1
ATOM 2006 O O . ASP A 1 249 ? 8.377 -17.549 -18.504 1.00 91.06 249 ASP A O 1
ATOM 2010 N N . LEU A 1 250 ? 7.568 -15.548 -19.121 1.00 92.44 250 LEU A N 1
ATOM 2011 C CA . LEU A 1 250 ? 6.501 -15.485 -18.118 1.00 92.44 250 LEU A CA 1
ATOM 2012 C C . LEU A 1 250 ? 5.350 -16.446 -18.458 1.00 92.44 250 LEU A C 1
ATOM 2014 O O . LEU A 1 250 ? 4.354 -16.081 -19.074 1.00 92.44 250 LEU A O 1
ATOM 2018 N N . LYS A 1 251 ? 5.481 -17.704 -18.025 1.00 89.94 251 LYS A N 1
ATOM 2019 C CA . LYS A 1 251 ? 4.565 -18.805 -18.388 1.00 89.94 251 LYS A CA 1
ATOM 2020 C C . LYS A 1 251 ? 3.131 -18.663 -17.869 1.00 89.94 251 LYS A C 1
ATOM 2022 O O . LYS A 1 251 ? 2.248 -19.305 -18.425 1.00 89.94 251 LYS A O 1
ATOM 2027 N N . ASN A 1 252 ? 2.923 -17.899 -16.798 1.00 93.69 252 ASN A N 1
ATOM 2028 C CA . ASN A 1 252 ? 1.614 -17.726 -16.158 1.00 93.69 252 ASN A CA 1
ATOM 2029 C C . ASN A 1 252 ? 0.925 -16.409 -16.539 1.00 93.69 252 ASN A C 1
ATOM 2031 O O . ASN A 1 252 ? -0.175 -16.154 -16.051 1.00 93.69 252 ASN A O 1
ATOM 2035 N N . LEU A 1 253 ? 1.551 -15.595 -17.396 1.00 94.31 253 LEU A N 1
ATOM 2036 C CA . LEU A 1 253 ? 1.008 -14.311 -17.813 1.00 94.31 253 LEU A CA 1
ATOM 2037 C C . LEU A 1 253 ? -0.247 -14.527 -18.666 1.00 94.31 253 LEU A C 1
ATOM 2039 O O . LEU A 1 253 ? -0.214 -15.259 -19.650 1.00 94.31 253 LEU A O 1
ATOM 2043 N N . LYS A 1 254 ? -1.343 -13.884 -18.266 1.00 94.12 254 LYS A N 1
ATOM 2044 C CA . LYS A 1 254 ? -2.664 -13.926 -18.913 1.00 94.12 254 LYS A CA 1
ATOM 2045 C C . LYS A 1 254 ? -3.040 -12.582 -19.515 1.00 94.12 254 LYS A C 1
ATOM 2047 O O . LYS A 1 254 ? -3.835 -12.502 -20.442 1.00 94.12 254 LYS A O 1
ATOM 2052 N N . THR A 1 255 ? -2.511 -11.499 -18.957 1.00 94.06 255 THR A N 1
ATOM 2053 C CA . THR A 1 255 ? -2.845 -10.148 -19.397 1.00 94.06 255 THR A CA 1
ATOM 2054 C C . THR A 1 255 ? -1.594 -9.293 -19.380 1.00 94.06 255 THR A C 1
ATOM 2056 O O . THR A 1 255 ? -0.871 -9.265 -18.386 1.00 94.06 255 THR A O 1
ATOM 2059 N N . LEU A 1 256 ? -1.345 -8.618 -20.500 1.00 94.19 256 LEU A N 1
ATOM 2060 C CA . LEU A 1 256 ? -0.240 -7.692 -20.687 1.00 94.19 256 LEU A CA 1
ATOM 2061 C C . LEU A 1 256 ? -0.767 -6.444 -21.393 1.00 94.19 256 LEU A C 1
ATOM 2063 O O . LEU A 1 256 ? -0.964 -6.456 -22.609 1.00 94.19 256 LEU A O 1
ATOM 2067 N N . ASP A 1 257 ? -1.000 -5.382 -20.631 1.00 94.56 257 ASP A N 1
ATOM 2068 C CA . ASP A 1 257 ? -1.335 -4.073 -21.182 1.00 94.56 257 ASP A CA 1
ATOM 2069 C C . ASP A 1 257 ? -0.058 -3.243 -21.368 1.00 94.56 257 ASP A C 1
ATOM 2071 O O . ASP A 1 257 ? 0.700 -2.986 -20.432 1.00 94.56 257 ASP A O 1
ATOM 2075 N N . LEU A 1 258 ? 0.188 -2.851 -22.617 1.00 93.44 258 LEU A N 1
ATOM 2076 C CA . LEU A 1 258 ? 1.308 -2.013 -23.049 1.00 93.44 258 LEU A CA 1
ATOM 2077 C C . LEU A 1 258 ? 0.818 -0.770 -23.801 1.00 93.44 258 LEU A C 1
ATOM 2079 O O . LEU A 1 258 ? 1.608 -0.099 -24.471 1.00 93.44 258 LEU A O 1
ATOM 2083 N N . SER A 1 259 ? -0.481 -0.476 -23.743 1.00 93.81 259 SER A N 1
ATOM 2084 C CA . SER A 1 259 ? -1.081 0.663 -24.430 1.00 93.81 259 SER A CA 1
ATOM 2085 C C . SER A 1 259 ? -0.423 1.982 -24.011 1.00 93.81 259 SER A C 1
ATOM 2087 O O . SER A 1 259 ? 0.132 2.112 -22.922 1.00 93.81 259 SER A O 1
ATOM 2089 N N . PHE A 1 260 ? -0.435 2.975 -24.902 1.00 93.75 260 PHE A N 1
ATOM 2090 C CA . PHE A 1 260 ? 0.153 4.295 -24.632 1.00 93.75 260 PHE A CA 1
ATOM 2091 C C . PHE A 1 260 ? 1.635 4.237 -24.195 1.00 93.75 260 PHE A C 1
ATOM 2093 O O . PHE A 1 260 ? 2.031 4.866 -23.219 1.00 93.75 260 PHE A O 1
ATOM 2100 N N . ASN A 1 261 ? 2.447 3.473 -24.935 1.00 93.62 261 ASN A N 1
ATOM 2101 C CA . ASN A 1 261 ? 3.912 3.423 -24.830 1.00 93.62 261 ASN A CA 1
ATOM 2102 C C . ASN A 1 261 ? 4.590 3.886 -26.133 1.00 93.62 261 ASN A C 1
ATOM 2104 O O . ASN A 1 261 ? 3.924 4.274 -27.092 1.00 93.62 261 ASN A O 1
ATOM 2108 N N . LYS A 1 262 ? 5.927 3.823 -26.189 1.00 93.19 262 LYS A N 1
ATOM 2109 C CA . LYS A 1 262 ? 6.751 4.191 -27.357 1.00 93.19 262 LYS A CA 1
ATOM 2110 C C . LYS A 1 262 ? 7.284 2.973 -28.127 1.00 93.19 262 LYS A C 1
ATOM 2112 O O . LYS A 1 262 ? 8.292 3.066 -28.828 1.00 93.19 262 LYS A O 1
ATOM 2117 N N . LEU A 1 263 ? 6.624 1.821 -28.000 1.00 89.38 263 LEU A N 1
ATOM 2118 C CA . LEU A 1 263 ? 7.049 0.571 -28.630 1.00 89.38 263 LEU A CA 1
ATOM 2119 C C . LEU A 1 263 ? 6.924 0.677 -30.156 1.00 89.38 263 LEU A C 1
ATOM 2121 O O . LEU A 1 263 ? 5.827 0.783 -30.696 1.00 89.38 263 LEU A O 1
ATOM 2125 N N . THR A 1 264 ? 8.052 0.612 -30.861 1.00 80.00 264 THR A N 1
ATOM 2126 C CA . THR A 1 264 ? 8.091 0.612 -32.339 1.00 80.00 264 THR A CA 1
ATOM 2127 C C . THR A 1 264 ? 8.024 -0.793 -32.932 1.00 80.00 264 THR A C 1
ATOM 2129 O O . THR A 1 264 ? 7.658 -0.975 -34.091 1.00 80.00 264 THR A O 1
ATOM 2132 N N . ARG A 1 265 ? 8.383 -1.801 -32.133 1.00 74.44 265 ARG A N 1
ATOM 2133 C CA . ARG A 1 265 ? 8.302 -3.224 -32.459 1.00 74.44 265 ARG A CA 1
ATOM 2134 C C . ARG A 1 265 ? 8.168 -4.031 -31.178 1.00 74.44 265 ARG A C 1
ATOM 2136 O O . ARG A 1 265 ? 8.773 -3.688 -30.162 1.00 74.44 265 ARG A O 1
ATOM 2143 N N . LEU A 1 266 ? 7.465 -5.152 -31.253 1.00 66.75 266 LEU A N 1
ATOM 2144 C CA . LEU A 1 266 ? 7.591 -6.192 -30.241 1.00 66.75 266 LEU A CA 1
ATOM 2145 C C . LEU A 1 266 ? 8.859 -6.986 -30.569 1.00 66.75 266 LEU A C 1
ATOM 2147 O O . LEU A 1 266 ? 8.957 -7.639 -31.603 1.00 66.75 266 LEU A O 1
ATOM 2151 N N . SER A 1 267 ? 9.877 -6.865 -29.719 1.00 61.50 267 SER A N 1
ATOM 2152 C CA . SER A 1 267 ? 11.176 -7.547 -29.851 1.00 61.50 267 SER A CA 1
ATOM 2153 C C . SER A 1 267 ? 11.116 -9.050 -29.538 1.00 61.50 267 SER A C 1
ATOM 2155 O O . SER A 1 267 ? 12.159 -9.708 -29.503 1.00 61.50 267 SER A O 1
ATOM 2157 N N . VAL A 1 268 ? 9.922 -9.584 -29.276 1.00 64.62 268 VAL A N 1
ATOM 2158 C CA . VAL A 1 268 ? 9.676 -10.925 -28.749 1.00 64.62 268 VAL A CA 1
ATOM 2159 C C . VAL A 1 268 ? 8.332 -11.449 -29.252 1.00 64.62 268 VAL A C 1
ATOM 2161 O O . VAL A 1 268 ? 7.356 -10.701 -29.322 1.00 64.62 268 VAL A O 1
ATOM 2164 N N . GLU A 1 269 ? 8.281 -12.739 -29.581 1.00 61.53 269 GLU A N 1
ATOM 2165 C CA . GLU A 1 269 ? 7.023 -13.462 -29.758 1.00 61.53 269 GLU A CA 1
ATOM 2166 C C . GLU A 1 269 ? 6.411 -13.696 -28.376 1.00 61.53 269 GLU A C 1
ATOM 2168 O O . GLU A 1 269 ? 6.880 -14.527 -27.596 1.00 61.53 269 GLU A O 1
ATOM 2173 N N . LEU A 1 270 ? 5.382 -12.921 -28.042 1.00 65.06 270 LEU A N 1
ATOM 2174 C CA . LEU A 1 270 ? 4.547 -13.229 -26.891 1.00 65.06 270 LEU A CA 1
ATOM 2175 C C . LEU A 1 270 ? 3.736 -14.476 -27.238 1.00 65.06 270 LEU A C 1
ATOM 2177 O O . LEU A 1 270 ? 3.156 -14.562 -28.324 1.00 65.06 270 LEU A O 1
ATOM 2181 N N . ARG A 1 271 ? 3.697 -15.454 -26.327 1.00 63.06 271 ARG A N 1
ATOM 2182 C CA . ARG A 1 271 ? 2.738 -16.555 -26.466 1.00 63.06 271 ARG A CA 1
ATOM 2183 C C . ARG A 1 271 ? 1.329 -15.947 -26.531 1.00 63.06 271 ARG A C 1
ATOM 2185 O O . ARG A 1 271 ? 1.114 -14.928 -25.876 1.00 63.06 271 ARG A O 1
ATOM 2192 N N . PRO A 1 272 ? 0.393 -16.534 -27.296 1.00 55.97 272 PRO A N 1
ATOM 2193 C CA . PRO A 1 272 ? -0.993 -16.084 -27.281 1.00 55.97 272 PRO A CA 1
ATOM 2194 C C . PRO A 1 272 ? -1.490 -16.066 -25.831 1.00 55.97 272 PRO A C 1
ATOM 2196 O O . PRO A 1 272 ? -1.420 -17.099 -25.161 1.00 55.97 272 PRO A O 1
ATOM 2199 N N . LEU A 1 273 ? -1.875 -14.879 -25.359 1.00 55.38 273 LEU A N 1
ATOM 2200 C CA . LEU A 1 273 ? -2.456 -14.642 -24.037 1.00 55.38 273 LEU A CA 1
ATOM 2201 C C . LEU A 1 273 ? -3.922 -15.087 -24.018 1.00 55.38 273 LEU A C 1
ATOM 2203 O O . LEU A 1 273 ? -4.602 -14.876 -25.050 1.00 55.38 273 LEU A O 1
#

pLDDT: mean 81.11, std 17.64, range [30.41, 98.12]

Sequence (273 aa):
MKVACSFRWKYTLSILLFYVTDLFSQAVYSDLNRALKNPLDVFRLDLSSQGIAVLPKEVERMRNLEKINLENNKLLTLPKEIGSLQNLRELRLEGNLRFKTFPREIGQLKNLKELYVSSEEVGDMIEQISPLQDLESLRLRNTRINPFEFAETILCILGICTHIEIPYLSSEKIPNTIGGLKNLRTLDIEGYSFQTLPKEISGLKELKKMRITQTNLVSLPSEISRLEKLEEIDLSFNALETLPKSIGDLKNLKTLDLSFNKLTRLSVELRPL

Secondary structure (DSSP, 8-state):
---------HHHHHHHHHHHHHHHHHPEE--HHHHHHSGGG-SEEE-TTS--S---GGGGG-TT--EEE-TTS--S---GGGGG-TT--EEEETT-TT-----GGGGG-TT--EEEEE-S--HHHHHHHTT-TT--EEEEE-S---HHHHHHHHHHTTTT-SEEEEEEE--S---GGGGG-TT--EEEEEESS--B--GGGGG-TT--EEEEESS---B--GGGGG-TT--EEE--SS------GGGGG-TT--EEE--SS--SS-SS-PPP-

Radius of gyration: 23.64 Å; chains: 1; bounding box: 58×53×80 Å